Protein AF-A0ABD2M4V1-F1 (afdb_monomer_lite)

InterPro domains:
  IPR018159 Spectrin/alpha-actinin [SM00150] (156-253)
  IPR043197 Plakin [PTHR23169] (153-320)

Organism: NCBI:txid157864

Sequence (329 aa):
MPTNFAVRQHVQMPGLSDAHSDDSQSAGEAGPIVQKYAAKRYQLSRHFRNVQLMASMPRFLISYWMSFSSSHGFRVISDSLQFACGFLLQIQLEQSNDGLIRRVRTAWKILHTSAELDKAQIHLYGDQRPPGVEEDLMNSSTSTDSANSSFFDSLIAFIRAAQLELLWIHQREKLEVTRNWSDLERLDIPMLQNYFKRIELHEKQFNDVHNQGAALINQRHPAGEVIEVYLRTMQNQWDWMLNLSKCMEGHLRDAYNAKAFVEESEQVEQQMQQQLDHLDHEYSRTDFSLDDGEQMLRQLDSVREYIQQLHARLLSLTDRGRVHSVEQP

pLDDT: mean 76.08, std 21.22, range [24.28, 97.5]

Secondary structure (DSSP, 8-state):
-----------PPPP----------------------------GGGT-SEEEEEEEESSEEEEEESSTT-S-EEEEEESEEEEEEEEEEEEE----TT---PPPEEEEEEEEEEEEEES-EEEEESSSPPPPTTTTSS---SSHHHHHHHHHHHHHHHHHHHHHHHHHHHHHHHHHHT--SS-GGG--HHHHHHHHHHHHHHHHHHHHHHHHHHHHHHTT-TTHHHHHHHHHHHHHHHHHHHHHHHHHHHHHHHHHHHHHHHHHHHHHHHHHHHHHHHHHHHH------HHHHHHHHHHHHHHHHHHHHHHHHHHHHHHHHHHHHHS--

Radius of gyration: 41.95 Å; chains: 1; bounding box: 74×61×151 Å

Structure (mmCIF, N/CA/C/O backbone):
data_AF-A0ABD2M4V1-F1
#
_entry.id   AF-A0ABD2M4V1-F1
#
loop_
_atom_site.group_PDB
_atom_site.id
_atom_site.type_symbol
_atom_site.label_atom_id
_atom_site.label_alt_id
_atom_site.label_comp_id
_atom_site.label_asym_id
_atom_site.label_entity_id
_atom_site.label_seq_id
_atom_site.pdbx_PDB_ins_code
_atom_site.Cartn_x
_atom_site.Cartn_y
_atom_site.Cartn_z
_atom_site.occupancy
_atom_site.B_iso_or_equiv
_atom_site.auth_seq_id
_atom_site.auth_comp_id
_atom_site.auth_asym_id
_atom_site.auth_atom_id
_atom_site.pdbx_PDB_model_num
ATOM 1 N N . MET A 1 1 ? 20.993 -7.980 -59.676 1.00 25.22 1 MET A N 1
ATOM 2 C CA . MET A 1 1 ? 20.333 -9.131 -60.339 1.00 25.22 1 MET A CA 1
ATOM 3 C C . MET A 1 1 ? 19.444 -9.815 -59.308 1.00 25.22 1 MET A C 1
ATOM 5 O O . MET A 1 1 ? 19.985 -10.167 -58.269 1.00 25.22 1 MET A O 1
ATOM 9 N N . PRO A 1 2 ? 18.120 -9.958 -59.503 1.00 31.02 2 PRO A N 1
ATOM 10 C CA . PRO A 1 2 ? 17.277 -10.637 -58.527 1.00 31.02 2 PRO A CA 1
ATOM 11 C C . PRO A 1 2 ? 17.387 -12.152 -58.737 1.00 31.02 2 PRO A C 1
ATOM 13 O O . PRO A 1 2 ? 17.037 -12.672 -59.796 1.00 31.02 2 PRO A O 1
ATOM 16 N N . THR A 1 3 ? 17.899 -12.872 -57.745 1.00 27.75 3 THR A N 1
ATOM 17 C CA . THR A 1 3 ? 17.878 -14.336 -57.726 1.00 27.75 3 THR A CA 1
ATOM 18 C C . THR A 1 3 ? 16.484 -14.814 -57.331 1.00 27.75 3 THR A C 1
ATOM 20 O O . THR A 1 3 ? 16.053 -14.707 -56.185 1.00 27.75 3 THR A O 1
ATOM 23 N N . ASN A 1 4 ? 15.769 -15.335 -58.327 1.00 27.14 4 ASN A N 1
ATOM 24 C CA . ASN A 1 4 ? 14.548 -16.114 -58.170 1.00 27.14 4 ASN A CA 1
ATOM 25 C C . ASN A 1 4 ? 14.797 -17.318 -57.248 1.00 27.14 4 ASN A C 1
ATOM 27 O O . ASN A 1 4 ? 15.624 -18.174 -57.558 1.00 27.14 4 ASN A O 1
ATOM 31 N N . PHE A 1 5 ? 14.026 -17.441 -56.168 1.00 25.52 5 PHE A N 1
ATOM 32 C CA . PHE A 1 5 ? 13.903 -18.704 -55.442 1.00 25.52 5 PHE A CA 1
ATOM 33 C C . PHE A 1 5 ? 12.921 -19.617 -56.186 1.00 25.52 5 PHE A C 1
ATOM 35 O O . PHE A 1 5 ? 11.708 -19.542 -56.005 1.00 25.52 5 PHE A O 1
ATOM 42 N N . ALA A 1 6 ? 13.457 -20.490 -57.039 1.00 24.28 6 ALA A N 1
ATOM 43 C CA . ALA A 1 6 ? 12.750 -21.669 -57.520 1.00 24.28 6 ALA A CA 1
ATOM 44 C C . ALA A 1 6 ? 12.951 -22.805 -56.506 1.00 24.28 6 ALA A C 1
ATOM 46 O O . ALA A 1 6 ? 14.028 -23.393 -56.420 1.00 24.28 6 ALA A O 1
ATOM 47 N N . VAL A 1 7 ? 11.914 -23.131 -55.735 1.00 25.84 7 VAL A N 1
ATOM 48 C CA . VAL A 1 7 ? 11.891 -24.360 -54.931 1.00 25.84 7 VAL A CA 1
ATOM 49 C C . VAL A 1 7 ? 11.562 -25.515 -55.874 1.00 25.84 7 VAL A C 1
ATOM 51 O O . VAL A 1 7 ? 10.409 -25.733 -56.241 1.00 25.84 7 VAL A O 1
ATOM 54 N N . ARG A 1 8 ? 12.592 -26.242 -56.314 1.00 24.59 8 ARG A N 1
ATOM 55 C CA . ARG A 1 8 ? 12.443 -27.470 -57.100 1.00 24.59 8 ARG A CA 1
ATOM 56 C C . ARG A 1 8 ? 12.104 -28.612 -56.138 1.00 24.59 8 ARG A C 1
ATOM 58 O O . ARG A 1 8 ? 12.978 -29.117 -55.442 1.00 24.59 8 ARG A O 1
ATOM 65 N N . GLN A 1 9 ? 10.830 -28.997 -56.069 1.00 30.11 9 GLN A N 1
ATOM 66 C CA . GLN A 1 9 ? 10.412 -30.210 -55.364 1.00 30.11 9 GLN A CA 1
ATOM 67 C C . GLN A 1 9 ? 10.841 -31.439 -56.173 1.00 30.11 9 GLN A C 1
ATOM 69 O O . GLN A 1 9 ? 10.361 -31.657 -57.284 1.00 30.11 9 GLN A O 1
ATOM 74 N N . HIS A 1 10 ? 11.741 -32.245 -55.612 1.00 24.80 10 HIS A N 1
ATOM 75 C CA . HIS A 1 10 ? 11.951 -33.623 -56.044 1.00 24.80 10 HIS A CA 1
ATOM 76 C C . HIS A 1 10 ? 10.943 -34.488 -55.279 1.00 24.80 10 HIS A C 1
ATOM 78 O O . HIS A 1 10 ? 11.102 -34.715 -54.083 1.00 24.80 10 HIS A O 1
ATOM 84 N N . VAL A 1 11 ? 9.885 -34.937 -55.953 1.00 31.00 11 VAL A N 1
ATOM 85 C CA . VAL A 1 11 ? 9.006 -35.994 -55.443 1.00 31.00 11 VAL A CA 1
ATOM 86 C C . VAL A 1 11 ? 8.995 -37.101 -56.482 1.00 31.00 11 VAL A C 1
ATOM 88 O O . VAL A 1 11 ? 8.525 -36.925 -57.603 1.00 31.00 11 VAL A O 1
ATOM 91 N N . GLN A 1 12 ? 9.586 -38.228 -56.105 1.00 25.45 12 GLN A N 1
ATOM 92 C CA . GLN A 1 12 ? 9.580 -39.461 -56.871 1.00 25.45 12 GLN A CA 1
ATOM 93 C C . GLN A 1 12 ? 8.211 -40.126 -56.699 1.00 25.45 12 GLN A C 1
ATOM 95 O O . GLN A 1 12 ? 7.815 -40.439 -55.579 1.00 25.45 12 GLN A O 1
ATOM 100 N N . MET A 1 13 ? 7.478 -40.302 -57.799 1.00 28.28 13 MET A N 1
ATOM 101 C CA . MET A 1 13 ? 6.211 -41.039 -57.819 1.00 28.28 13 MET A CA 1
ATOM 102 C C . MET A 1 13 ? 6.465 -42.503 -58.218 1.00 28.28 13 MET A C 1
ATOM 104 O O . MET A 1 13 ? 7.261 -42.735 -59.133 1.00 28.28 13 MET A O 1
ATOM 108 N N . PRO A 1 14 ? 5.801 -43.492 -57.589 1.00 27.42 14 PRO A N 1
ATOM 109 C CA . PRO A 1 14 ? 5.768 -44.861 -58.086 1.00 27.42 14 PRO A CA 1
ATOM 110 C C . PRO A 1 14 ? 4.786 -44.971 -59.261 1.00 27.42 14 PRO A C 1
ATOM 112 O O . PRO A 1 14 ? 3.759 -44.293 -59.297 1.00 27.42 14 PRO A O 1
ATOM 115 N N . GLY A 1 15 ? 5.153 -45.793 -60.244 1.00 30.52 15 GLY A N 1
ATOM 116 C CA . GLY A 1 15 ? 4.485 -45.886 -61.539 1.00 30.52 15 GLY A CA 1
ATOM 117 C C . GLY A 1 15 ? 3.160 -46.645 -61.552 1.00 30.52 15 GLY A C 1
ATOM 118 O O . GLY A 1 15 ? 2.843 -47.388 -60.629 1.00 30.52 15 GLY A O 1
ATOM 119 N N . LEU A 1 16 ? 2.439 -46.483 -62.664 1.00 28.67 16 LEU A N 1
ATOM 120 C CA . LEU A 1 16 ? 1.535 -47.477 -63.246 1.00 28.67 16 LEU A CA 1
ATOM 121 C C . LEU A 1 16 ? 1.231 -47.109 -64.714 1.00 28.67 16 LEU A C 1
ATOM 123 O O . LEU A 1 16 ? 0.601 -46.094 -64.994 1.00 28.67 16 LEU A O 1
ATOM 127 N N . SER A 1 17 ? 1.803 -47.934 -65.597 1.00 28.84 17 SER A N 1
ATOM 128 C CA . SER A 1 17 ? 1.327 -48.474 -66.886 1.00 28.84 17 SER A CA 1
ATOM 129 C C . SER A 1 17 ? 0.311 -47.717 -67.762 1.00 28.84 17 SER A C 1
ATOM 131 O O . SER A 1 17 ? -0.847 -47.547 -67.389 1.00 28.84 17 SER A O 1
ATOM 133 N N . ASP A 1 18 ? 0.774 -47.437 -68.985 1.00 27.48 18 ASP A N 1
ATOM 134 C CA . ASP A 1 18 ? 0.216 -47.777 -70.309 1.00 27.48 18 ASP A CA 1
ATOM 135 C C . ASP A 1 18 ? -1.287 -47.651 -70.608 1.00 27.48 18 ASP A C 1
ATOM 137 O O . ASP A 1 18 ? -2.106 -48.426 -70.122 1.00 27.48 18 ASP A O 1
ATOM 141 N N . ALA A 1 19 ? -1.588 -46.819 -71.616 1.00 28.75 19 ALA A N 1
ATOM 142 C CA . ALA A 1 19 ? -2.309 -47.258 -72.817 1.00 28.75 19 ALA A CA 1
ATOM 143 C C . ALA A 1 19 ? -2.032 -46.324 -74.022 1.00 28.75 19 ALA A C 1
ATOM 145 O O . ALA A 1 19 ? -2.277 -45.120 -73.968 1.00 28.75 19 ALA A O 1
ATOM 146 N N . HIS A 1 20 ? -1.507 -46.931 -75.093 1.00 27.30 20 HIS A N 1
ATOM 147 C CA . HIS A 1 20 ? -1.540 -46.538 -76.518 1.00 27.30 20 HIS A CA 1
ATOM 148 C C . HIS A 1 20 ? -2.979 -46.203 -76.994 1.00 27.30 20 HIS A C 1
ATOM 150 O O . HIS A 1 20 ? -3.929 -46.619 -76.337 1.00 27.30 20 HIS A O 1
ATOM 156 N N . SER A 1 21 ? -3.275 -45.514 -78.104 1.00 29.09 21 SER A N 1
ATOM 157 C CA . SER A 1 21 ? -2.577 -45.255 -79.384 1.00 29.09 21 SER A CA 1
ATOM 158 C C . SER A 1 21 ? -3.391 -44.246 -80.217 1.00 29.09 21 SER A C 1
ATOM 160 O O . SER A 1 21 ? -4.609 -44.233 -80.055 1.00 29.09 21 SER A O 1
ATOM 162 N N . ASP A 1 22 ? -2.695 -43.521 -81.112 1.00 26.78 22 ASP A N 1
ATOM 163 C CA . ASP A 1 22 ? -3.071 -43.003 -82.454 1.00 26.78 22 ASP A CA 1
ATOM 164 C C . ASP A 1 22 ? -4.423 -42.252 -82.613 1.00 26.78 22 ASP A C 1
ATOM 166 O O . ASP A 1 22 ? -5.457 -42.640 -82.093 1.00 26.78 22 ASP A O 1
ATOM 170 N N . ASP A 1 23 ? -4.556 -41.143 -83.343 1.00 28.31 23 ASP A N 1
ATOM 171 C CA . ASP A 1 23 ? -4.128 -40.961 -84.725 1.00 28.31 23 ASP A CA 1
ATOM 172 C C . ASP A 1 23 ? -4.342 -39.494 -85.187 1.00 28.31 23 ASP A C 1
ATOM 174 O O . ASP A 1 23 ? -4.711 -38.596 -84.429 1.00 28.31 23 ASP A O 1
ATOM 178 N N . SER A 1 24 ? -4.092 -39.273 -86.467 1.00 28.73 24 SER A N 1
ATOM 179 C CA . SER A 1 24 ? -3.565 -38.069 -87.100 1.00 28.73 24 SER A CA 1
ATOM 180 C C . SER A 1 24 ? -4.592 -37.029 -87.622 1.00 28.73 24 SER A C 1
ATOM 182 O O . SER A 1 24 ? -5.746 -37.337 -87.885 1.00 28.73 24 SER A O 1
ATOM 184 N N . GLN A 1 25 ? -4.064 -35.826 -87.923 1.00 27.08 25 GLN A N 1
ATOM 185 C CA . GLN A 1 25 ? -4.461 -34.853 -88.976 1.00 27.08 25 GLN A CA 1
ATOM 186 C C . GLN A 1 25 ? -5.539 -33.753 -88.758 1.00 27.08 25 GLN A C 1
ATOM 188 O O . GLN A 1 25 ? -6.740 -33.969 -88.782 1.00 27.08 25 GLN A O 1
ATOM 193 N N . SER A 1 26 ? -5.009 -32.517 -88.745 1.00 28.27 26 SER A N 1
ATOM 194 C CA . SER A 1 26 ? -5.319 -31.331 -89.580 1.00 28.27 26 SER A CA 1
ATOM 195 C C . SER A 1 26 ? -6.678 -30.602 -89.566 1.00 28.27 26 SER A C 1
ATOM 197 O O . SER A 1 26 ? -7.713 -31.155 -89.912 1.00 28.27 26 SER A O 1
ATOM 199 N N . ALA A 1 27 ? -6.523 -29.272 -89.455 1.00 28.50 27 ALA A N 1
ATOM 200 C CA . ALA A 1 27 ? -7.293 -28.173 -90.057 1.00 28.50 27 ALA A CA 1
ATOM 201 C C . ALA A 1 27 ? -8.571 -27.681 -89.350 1.00 28.50 27 ALA A C 1
ATOM 203 O O . ALA A 1 27 ? -9.519 -28.422 -89.127 1.00 28.50 27 ALA A O 1
ATOM 204 N N . GLY A 1 28 ? -8.611 -26.366 -89.099 1.00 27.94 28 GLY A N 1
ATOM 205 C CA . GLY A 1 28 ? -9.835 -25.631 -88.775 1.00 27.94 28 GLY A CA 1
ATOM 206 C C . GLY A 1 28 ? -9.614 -24.502 -87.775 1.00 27.94 28 GLY A C 1
ATOM 207 O O . GLY A 1 28 ? -9.556 -24.735 -86.574 1.00 27.94 28 GLY A O 1
ATOM 208 N N . GLU A 1 29 ? -9.484 -23.279 -88.281 1.00 39.72 29 GLU A N 1
ATOM 209 C CA . GLU A 1 29 ? -9.366 -22.034 -87.522 1.00 39.72 29 GLU A CA 1
ATOM 210 C C . GLU A 1 29 ? -10.499 -21.838 -86.498 1.00 39.72 29 GLU A C 1
ATOM 212 O O . GLU A 1 29 ? -11.675 -21.783 -86.847 1.00 39.72 29 GLU A O 1
ATOM 217 N N . ALA A 1 30 ? -10.124 -21.616 -85.238 1.00 33.25 30 ALA A N 1
ATOM 218 C CA . ALA A 1 30 ? -10.878 -20.811 -84.282 1.00 33.25 30 ALA A CA 1
ATOM 219 C C . ALA A 1 30 ? -9.877 -20.263 -83.254 1.00 33.25 30 ALA A C 1
ATOM 221 O O . ALA A 1 30 ? -9.176 -21.026 -82.590 1.00 33.25 30 ALA A O 1
ATOM 222 N N . GLY A 1 31 ? -9.739 -18.935 -83.182 1.00 37.72 31 GLY A N 1
ATOM 223 C CA . GLY A 1 31 ? -8.713 -18.267 -82.374 1.00 37.72 31 GLY A CA 1
ATOM 224 C C . GLY A 1 31 ? -8.754 -18.672 -80.892 1.00 37.72 31 GLY A C 1
ATOM 225 O O . GLY A 1 31 ? -9.841 -18.872 -80.342 1.00 37.72 31 GLY A O 1
ATOM 226 N N . PRO A 1 32 ? -7.604 -18.782 -80.201 1.00 44.81 32 PRO A N 1
ATOM 227 C CA . PRO A 1 32 ? -7.614 -19.184 -78.8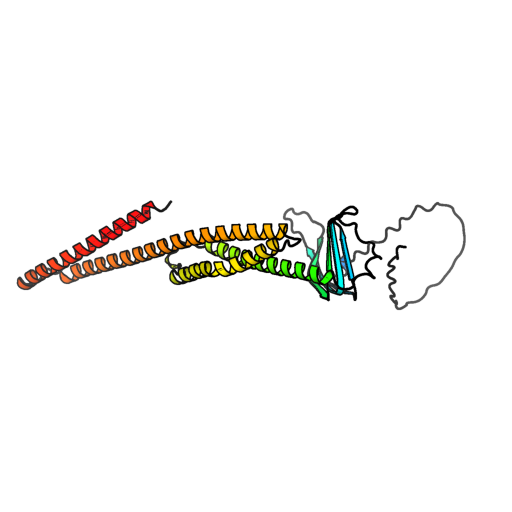10 1.00 44.81 32 PRO A CA 1
ATOM 228 C C . PRO A 1 32 ? -8.066 -18.003 -77.950 1.00 44.81 32 PRO A C 1
ATOM 230 O O . PRO A 1 32 ? -7.336 -17.040 -77.709 1.00 44.81 32 PRO A O 1
ATOM 233 N N . ILE A 1 33 ? -9.299 -18.113 -77.458 1.00 43.91 33 ILE A N 1
ATOM 234 C CA . ILE A 1 33 ? -9.755 -17.484 -76.221 1.00 43.91 33 ILE A CA 1
ATOM 235 C C . ILE A 1 33 ? -8.640 -17.699 -75.200 1.00 43.91 33 ILE A C 1
ATOM 237 O O . ILE A 1 33 ? -8.276 -18.841 -74.924 1.00 43.91 33 ILE A O 1
ATOM 241 N N . VAL A 1 34 ? -8.074 -16.608 -74.677 1.00 43.47 34 VAL A N 1
ATOM 242 C CA . VAL A 1 34 ? -7.052 -16.636 -73.626 1.00 43.47 34 VAL A CA 1
ATOM 243 C C . VAL A 1 34 ? -7.623 -17.416 -72.447 1.00 43.47 34 VAL A C 1
ATOM 245 O O . VAL A 1 34 ? -8.347 -16.880 -71.604 1.00 43.47 34 VAL A O 1
ATOM 248 N N . GLN A 1 35 ? -7.325 -18.711 -72.410 1.00 41.88 35 GLN A N 1
ATOM 249 C CA . GLN A 1 35 ? -7.655 -19.591 -71.315 1.00 41.88 35 GLN A CA 1
ATOM 250 C C . GLN A 1 35 ? -6.764 -19.138 -70.170 1.00 41.88 35 GLN A C 1
ATOM 252 O O . GLN A 1 35 ? -5.595 -19.504 -70.069 1.00 41.88 35 GLN A O 1
ATOM 257 N N . LYS A 1 36 ? -7.303 -18.238 -69.341 1.00 37.28 36 LYS A N 1
ATOM 258 C CA . LYS A 1 36 ? -6.697 -17.889 -68.065 1.00 37.28 36 LYS A CA 1
ATOM 259 C C . LYS A 1 36 ? -6.524 -19.210 -67.331 1.00 37.28 36 LYS A C 1
ATOM 261 O O . LYS A 1 36 ? -7.502 -19.769 -66.838 1.00 37.28 36 LYS A O 1
ATOM 266 N N . TYR A 1 37 ? -5.293 -19.710 -67.269 1.00 41.06 37 TYR A N 1
ATOM 267 C CA . TYR A 1 37 ? -4.898 -20.702 -66.286 1.00 41.06 37 TYR A CA 1
ATOM 268 C C . TYR A 1 37 ? -5.077 -20.025 -64.929 1.00 41.06 37 TYR A C 1
ATOM 270 O O . TYR A 1 37 ? -4.157 -19.436 -64.368 1.00 41.06 37 TYR A O 1
ATOM 278 N N . ALA A 1 38 ? -6.311 -20.020 -64.427 1.00 45.03 38 ALA A N 1
ATOM 279 C CA . ALA A 1 38 ? -6.573 -19.740 -63.039 1.00 45.03 38 ALA A CA 1
ATOM 280 C C . ALA A 1 38 ? -5.853 -20.860 -62.301 1.00 45.03 38 ALA A C 1
ATOM 282 O O . ALA A 1 38 ? -6.338 -21.992 -62.262 1.00 45.03 38 ALA A O 1
ATOM 283 N N . ALA A 1 39 ? -4.647 -20.564 -61.810 1.00 48.50 39 ALA A N 1
ATOM 284 C CA . ALA A 1 39 ? -3.905 -21.468 -60.958 1.00 48.50 39 ALA A CA 1
ATOM 285 C C . ALA A 1 39 ? -4.891 -21.961 -59.899 1.00 48.50 39 ALA A C 1
ATOM 287 O O . ALA A 1 39 ? -5.428 -21.156 -59.129 1.00 48.50 39 ALA A O 1
ATOM 288 N N . LYS A 1 40 ? -5.210 -23.262 -59.933 1.00 47.94 40 LYS A N 1
ATOM 289 C CA . LYS A 1 40 ? -6.064 -23.892 -58.928 1.00 47.94 40 LYS A CA 1
ATOM 290 C C . LYS A 1 40 ? -5.425 -23.540 -57.594 1.00 47.94 40 LYS A C 1
ATOM 292 O O . LYS A 1 40 ? -4.334 -24.013 -57.286 1.00 47.94 40 LYS A O 1
ATOM 297 N N . ARG A 1 41 ? -6.061 -22.646 -56.833 1.00 45.91 41 ARG A N 1
ATOM 298 C CA . ARG A 1 41 ? -5.604 -22.314 -55.488 1.00 45.91 41 ARG A CA 1
ATOM 299 C C . ARG A 1 41 ? -5.784 -23.582 -54.672 1.00 45.91 41 ARG A C 1
ATOM 301 O O . ARG A 1 41 ? -6.903 -23.902 -54.278 1.00 45.91 41 ARG A O 1
ATOM 308 N N . TYR A 1 42 ? -4.701 -24.328 -54.482 1.00 48.56 42 TYR A N 1
ATOM 309 C CA . TYR A 1 42 ? -4.681 -25.458 -53.571 1.00 48.56 42 TYR A CA 1
ATOM 310 C C . TYR A 1 42 ? -5.032 -24.920 -52.184 1.00 48.56 42 TYR A C 1
ATOM 312 O O . TYR A 1 42 ? -4.256 -24.197 -51.561 1.00 48.56 42 TYR A O 1
ATOM 320 N N . GLN A 1 43 ? -6.252 -25.202 -51.727 1.00 51.12 43 GLN A N 1
ATOM 321 C CA . GLN A 1 43 ? -6.676 -24.872 -50.374 1.00 51.12 43 GLN A CA 1
ATOM 322 C C . GLN A 1 43 ? -5.970 -25.840 -49.422 1.00 51.12 43 GLN A C 1
ATOM 324 O O . GLN A 1 43 ? -6.501 -26.896 -49.088 1.00 51.12 43 GLN A O 1
ATOM 329 N N . LEU A 1 44 ? -4.765 -25.464 -48.978 1.00 54.56 44 LEU A N 1
ATOM 330 C CA . LEU A 1 44 ? -4.003 -26.169 -47.937 1.00 54.56 44 LEU A CA 1
ATOM 331 C C . LEU A 1 44 ? -4.835 -26.390 -46.654 1.00 54.56 44 LEU A C 1
ATOM 333 O O . LEU A 1 44 ? -4.545 -27.286 -45.869 1.00 54.56 44 LEU A O 1
ATOM 337 N N . SER A 1 45 ? -5.912 -25.623 -46.460 1.00 56.72 45 SER A N 1
ATOM 338 C CA . SER A 1 45 ? -6.795 -25.681 -45.294 1.00 56.72 45 SER A CA 1
ATOM 339 C C . SER A 1 45 ? -7.602 -26.975 -45.135 1.00 56.72 45 SER A C 1
ATOM 341 O O . SER A 1 45 ? -8.170 -27.177 -44.070 1.00 56.72 45 SER A O 1
ATOM 343 N N . ARG A 1 46 ? -7.694 -27.857 -46.142 1.00 55.69 46 ARG A N 1
ATOM 344 C CA . ARG A 1 46 ? -8.514 -29.086 -46.027 1.00 55.69 46 ARG A CA 1
ATOM 345 C C . ARG A 1 46 ? -7.753 -30.328 -45.566 1.00 55.69 46 ARG A C 1
ATOM 347 O O . ARG A 1 46 ? -8.393 -31.302 -45.189 1.00 55.69 46 ARG A O 1
ATOM 354 N N . HIS A 1 47 ? -6.421 -30.301 -45.581 1.00 58.09 47 HIS A N 1
ATOM 355 C CA . HIS A 1 47 ? -5.603 -31.502 -45.361 1.00 58.09 47 HIS A CA 1
ATOM 356 C C . HIS A 1 47 ? -4.707 -31.441 -44.123 1.00 58.09 47 HIS A C 1
ATOM 358 O O . HIS A 1 47 ? -4.203 -32.474 -43.693 1.00 58.09 47 HIS A O 1
ATOM 364 N N . PHE A 1 48 ? -4.540 -30.268 -43.511 1.00 64.88 48 PHE A N 1
ATOM 365 C CA . PHE A 1 48 ? -3.638 -30.097 -42.377 1.00 64.88 48 PHE A CA 1
ATOM 366 C C . PHE A 1 48 ? -4.402 -29.557 -41.170 1.00 64.88 48 PHE A C 1
ATOM 368 O O . PHE A 1 48 ? -4.847 -28.414 -41.157 1.00 64.88 48 PHE A O 1
ATOM 375 N N . ARG A 1 49 ? -4.571 -30.408 -40.151 1.00 71.62 49 ARG A N 1
ATOM 376 C CA . ARG A 1 49 ? -5.132 -30.020 -38.846 1.00 71.62 49 ARG A CA 1
ATOM 377 C C . ARG A 1 49 ? -4.061 -29.435 -37.930 1.00 71.62 49 ARG A C 1
ATOM 379 O O . ARG A 1 49 ? -4.340 -28.489 -37.207 1.00 71.62 49 ARG A O 1
ATOM 386 N N . ASN A 1 50 ? -2.850 -29.980 -38.003 1.00 76.62 50 ASN A N 1
ATOM 387 C CA . ASN A 1 50 ? -1.686 -29.553 -37.237 1.00 76.62 50 ASN A CA 1
ATOM 388 C C . ASN A 1 50 ? -0.545 -29.275 -38.218 1.00 76.62 50 ASN A C 1
ATOM 390 O O . ASN A 1 50 ? -0.269 -30.108 -39.080 1.00 76.62 50 ASN A O 1
ATOM 394 N N . VAL A 1 51 ? 0.108 -28.125 -38.086 1.00 79.38 51 VAL A N 1
ATOM 395 C CA . VAL A 1 51 ? 1.276 -27.744 -38.888 1.00 79.38 51 VAL A CA 1
ATOM 396 C C . VAL A 1 51 ? 2.402 -27.390 -37.932 1.00 79.38 51 VAL A C 1
ATOM 398 O O . VAL A 1 51 ? 2.223 -26.540 -37.066 1.00 79.38 51 VAL A O 1
ATOM 401 N N . GLN A 1 52 ? 3.555 -28.033 -38.087 1.00 80.31 52 GLN A N 1
ATOM 402 C CA . GLN A 1 52 ? 4.780 -27.668 -37.380 1.00 80.31 52 GLN A CA 1
ATOM 403 C C . GLN A 1 52 ? 5.771 -27.102 -38.394 1.00 80.31 52 GLN A C 1
ATOM 405 O O . GLN A 1 52 ? 6.082 -27.750 -39.391 1.00 80.31 52 GLN A O 1
ATOM 410 N N . LEU A 1 53 ? 6.233 -25.879 -38.152 1.00 78.44 53 LEU A N 1
ATOM 411 C CA . LEU A 1 53 ? 7.289 -25.227 -38.913 1.00 78.44 53 LEU A CA 1
ATOM 412 C C . LEU A 1 53 ? 8.538 -25.182 -38.045 1.00 78.44 53 LEU A C 1
ATOM 414 O O . LEU A 1 53 ? 8.498 -24.643 -36.945 1.00 78.44 53 LEU A O 1
ATOM 418 N N . MET A 1 54 ? 9.636 -25.733 -38.551 1.00 80.50 54 MET A N 1
ATOM 419 C CA . MET A 1 54 ? 10.951 -25.646 -37.929 1.00 80.50 54 MET A CA 1
ATOM 420 C C . MET A 1 54 ? 11.932 -25.092 -38.956 1.00 80.50 54 MET A C 1
ATOM 422 O O . MET A 1 54 ? 12.008 -25.595 -40.076 1.00 80.50 54 MET A O 1
ATOM 426 N N . ALA A 1 55 ? 12.659 -24.044 -38.587 1.00 79.81 55 ALA A N 1
ATOM 427 C CA . ALA A 1 55 ? 13.696 -23.439 -39.403 1.00 79.81 55 ALA A CA 1
ATOM 428 C C . ALA A 1 55 ? 14.950 -23.249 -38.553 1.00 79.81 55 ALA A C 1
ATOM 430 O O . ALA A 1 55 ? 14.889 -22.701 -37.456 1.00 79.81 55 ALA A O 1
ATOM 431 N N . SER A 1 56 ? 16.086 -23.695 -39.080 1.00 81.44 56 SER A N 1
ATOM 432 C CA . SER A 1 56 ? 17.400 -23.407 -38.520 1.00 81.44 56 SER A CA 1
ATOM 433 C C . SER A 1 56 ? 18.214 -22.681 -39.582 1.00 81.44 56 SER A C 1
ATOM 435 O O . SER A 1 56 ? 18.397 -23.209 -40.680 1.00 81.44 56 SER A O 1
ATOM 437 N N . MET A 1 57 ? 18.633 -21.448 -39.296 1.00 80.94 57 MET A N 1
ATOM 438 C CA . MET A 1 57 ? 19.439 -20.643 -40.214 1.00 80.94 57 MET A CA 1
ATOM 439 C C . MET A 1 57 ? 20.791 -20.324 -39.567 1.00 80.94 57 MET A C 1
ATOM 441 O O . MET A 1 57 ? 20.795 -19.750 -38.481 1.00 80.94 57 MET A O 1
ATOM 445 N N . PRO A 1 58 ? 21.925 -20.645 -40.224 1.00 73.00 58 PRO A N 1
ATOM 446 C CA . PRO A 1 58 ? 23.274 -20.431 -39.683 1.00 73.00 58 PRO A CA 1
ATOM 447 C C . PRO A 1 58 ? 23.754 -18.978 -39.783 1.00 73.00 58 PRO A C 1
ATOM 449 O O . PRO A 1 58 ? 24.842 -18.650 -39.337 1.00 73.00 58 PRO A O 1
ATOM 452 N N . ARG A 1 59 ? 22.996 -18.113 -40.457 1.00 77.81 59 ARG A N 1
ATOM 453 C CA . ARG A 1 59 ? 23.116 -16.662 -40.356 1.00 77.81 59 ARG A CA 1
ATOM 454 C C . ARG A 1 59 ? 21.839 -16.062 -40.899 1.00 77.81 59 ARG A C 1
ATOM 456 O O . ARG A 1 59 ? 21.407 -16.445 -41.989 1.00 77.81 59 ARG A O 1
ATOM 463 N N . PHE A 1 60 ? 21.230 -15.139 -40.173 1.00 80.12 60 PHE A N 1
ATOM 464 C CA . PHE A 1 60 ? 20.050 -14.447 -40.673 1.00 80.12 60 PHE A CA 1
ATOM 465 C C . PHE A 1 60 ? 20.143 -12.950 -40.417 1.00 80.12 60 PHE A C 1
ATOM 467 O O . PHE A 1 60 ? 20.782 -12.492 -39.470 1.00 80.12 60 PHE A O 1
ATOM 474 N N . LEU A 1 61 ? 19.519 -12.196 -41.318 1.00 80.69 61 LEU A N 1
ATOM 475 C CA . LEU A 1 61 ? 19.493 -10.746 -41.292 1.00 80.69 61 LEU A CA 1
ATOM 476 C C . LEU A 1 61 ? 18.064 -10.284 -41.550 1.00 80.69 61 LEU A C 1
ATOM 478 O O . LEU A 1 61 ? 17.470 -10.617 -42.576 1.00 80.69 61 LEU A O 1
ATOM 482 N N . ILE A 1 62 ? 17.524 -9.501 -40.624 1.00 83.81 62 ILE A N 1
ATOM 483 C CA . ILE A 1 62 ? 16.239 -8.820 -40.774 1.00 83.81 62 ILE A CA 1
ATOM 484 C C . ILE A 1 62 ? 16.528 -7.330 -40.832 1.00 83.81 62 ILE A C 1
ATOM 486 O O . ILE A 1 62 ? 17.190 -6.803 -39.950 1.00 83.81 62 ILE A O 1
ATOM 490 N N . SER A 1 63 ? 16.040 -6.641 -41.861 1.00 82.81 63 SER A N 1
ATOM 491 C CA . SER A 1 63 ? 16.054 -5.177 -41.925 1.00 82.81 63 SER A CA 1
ATOM 492 C C . SER A 1 63 ? 14.627 -4.675 -42.073 1.00 82.81 63 SER A C 1
ATOM 494 O O . SER A 1 63 ? 13.910 -5.119 -42.970 1.00 82.81 63 SER A O 1
ATOM 496 N N . TYR A 1 64 ? 14.224 -3.754 -41.205 1.00 83.44 64 TYR A N 1
ATOM 497 C CA . TYR A 1 64 ? 12.910 -3.130 -41.230 1.00 83.44 64 TYR A CA 1
ATOM 498 C C . TYR A 1 64 ? 13.041 -1.610 -41.276 1.00 83.44 64 TYR A C 1
ATOM 500 O O . TYR A 1 64 ? 13.768 -1.014 -40.484 1.00 83.44 64 TYR A O 1
ATOM 508 N N . TRP A 1 65 ? 12.281 -0.996 -42.178 1.00 81.25 65 TRP A N 1
ATOM 509 C CA . TRP A 1 65 ? 12.161 0.450 -42.327 1.00 81.25 65 TRP A CA 1
ATOM 510 C C . TRP A 1 65 ? 10.680 0.810 -42.358 1.00 81.25 65 TRP A C 1
ATOM 512 O O . TRP A 1 65 ? 9.900 0.136 -43.030 1.00 81.25 65 TRP A O 1
ATOM 522 N N . MET A 1 66 ? 10.292 1.879 -41.655 1.00 75.38 66 MET A N 1
ATOM 523 C CA . MET A 1 66 ? 8.886 2.314 -41.587 1.00 75.38 66 MET A CA 1
ATOM 524 C C . MET A 1 66 ? 8.314 2.703 -42.963 1.00 75.38 66 MET A C 1
ATOM 526 O O . MET A 1 66 ? 7.108 2.620 -43.183 1.00 75.38 66 MET A O 1
ATOM 530 N N . SER A 1 67 ? 9.169 3.116 -43.902 1.00 75.06 67 SER A N 1
ATOM 531 C CA . SER A 1 67 ? 8.827 3.358 -45.305 1.00 75.06 67 SER A CA 1
ATOM 532 C C . SER A 1 67 ? 10.087 3.337 -46.176 1.00 75.06 67 SER A C 1
ATOM 5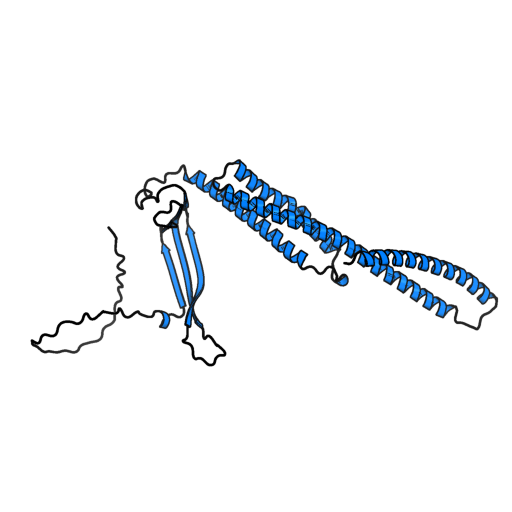34 O O . SER A 1 67 ? 11.203 3.395 -45.660 1.00 75.06 67 SER A O 1
ATOM 536 N N . PHE A 1 68 ? 9.920 3.307 -47.504 1.00 66.44 68 PHE A N 1
ATOM 537 C CA . PHE A 1 68 ? 11.038 3.394 -48.458 1.00 66.44 68 PHE A CA 1
ATOM 538 C C . PHE A 1 68 ? 11.885 4.670 -48.286 1.00 66.44 68 PHE A C 1
ATOM 540 O O . PHE A 1 68 ? 13.069 4.674 -48.604 1.00 66.44 68 PHE A O 1
ATOM 547 N N . SER A 1 69 ? 11.285 5.748 -47.776 1.00 64.12 69 SER A N 1
ATOM 548 C CA . SER A 1 69 ? 11.947 7.035 -47.549 1.00 64.12 69 SER A CA 1
ATOM 549 C C . SER A 1 69 ? 12.258 7.306 -46.077 1.00 64.12 69 SER A C 1
ATOM 551 O O . SER A 1 69 ? 12.705 8.402 -45.747 1.00 64.12 69 SER A O 1
ATOM 553 N N . SER A 1 70 ? 11.981 6.355 -45.182 1.00 72.88 70 SER A N 1
ATOM 554 C CA . SER A 1 70 ? 12.235 6.522 -43.754 1.00 72.88 70 SER A CA 1
ATOM 555 C C . SER A 1 70 ? 13.734 6.447 -43.481 1.00 72.88 70 SER A C 1
ATOM 557 O O . SER A 1 70 ? 14.378 5.461 -43.826 1.00 72.88 70 SER A O 1
ATOM 559 N N . SER A 1 71 ? 14.273 7.458 -42.801 1.00 73.81 71 SER A N 1
ATOM 560 C CA . SER A 1 71 ? 15.606 7.409 -42.177 1.00 73.81 71 SER A CA 1
ATOM 561 C C . SER A 1 71 ? 15.616 6.614 -40.867 1.00 73.81 71 SER A C 1
ATOM 563 O O . SER A 1 71 ? 16.666 6.449 -40.253 1.00 73.81 71 SER A O 1
ATOM 565 N N . HIS A 1 72 ? 14.446 6.128 -40.441 1.00 75.69 72 HIS A N 1
ATOM 566 C CA . HIS A 1 72 ? 14.251 5.375 -39.212 1.00 75.69 72 HIS A CA 1
ATOM 567 C C . HIS A 1 72 ? 13.949 3.913 -39.524 1.00 75.69 72 HIS A C 1
ATOM 569 O O . HIS A 1 72 ? 12.994 3.595 -40.252 1.00 75.69 72 HIS A O 1
ATOM 575 N N . GLY A 1 73 ? 14.750 3.032 -38.942 1.00 83.88 73 GLY A N 1
ATOM 576 C CA . GLY A 1 73 ? 14.636 1.597 -39.118 1.00 83.88 73 GLY A CA 1
ATOM 577 C C . GLY A 1 73 ? 15.529 0.844 -38.151 1.00 83.88 73 GLY A C 1
ATOM 578 O O . GLY A 1 73 ? 16.265 1.427 -37.355 1.00 83.88 73 GLY A O 1
ATOM 579 N N . PHE A 1 74 ? 15.459 -0.476 -38.219 1.00 81.56 74 PHE A N 1
ATOM 580 C CA . PHE A 1 74 ? 16.327 -1.338 -37.437 1.00 81.56 74 PHE A CA 1
ATOM 581 C C . PHE A 1 74 ? 16.783 -2.532 -38.261 1.00 81.56 74 PHE A C 1
ATOM 583 O O . PHE A 1 74 ? 16.097 -2.986 -39.183 1.00 81.56 74 PHE A O 1
ATOM 590 N N . ARG A 1 75 ? 17.951 -3.057 -37.910 1.00 83.19 75 ARG A N 1
ATOM 591 C CA . ARG A 1 75 ? 18.497 -4.286 -38.470 1.00 83.19 75 ARG A CA 1
ATOM 592 C C . ARG A 1 75 ? 18.849 -5.243 -37.344 1.00 83.19 75 ARG A C 1
ATOM 594 O O . ARG A 1 75 ? 19.436 -4.830 -36.355 1.00 83.19 75 ARG A O 1
ATOM 601 N N . VAL A 1 76 ? 18.502 -6.511 -37.511 1.00 82.75 76 VAL A N 1
ATOM 602 C CA . VAL A 1 76 ? 18.901 -7.608 -36.630 1.00 82.75 76 VAL A CA 1
ATOM 603 C C . VAL A 1 76 ? 19.786 -8.545 -37.431 1.00 82.75 76 VAL A C 1
ATOM 605 O O . VAL A 1 76 ? 19.389 -8.977 -38.514 1.00 82.75 76 VAL A O 1
ATOM 608 N N . ILE A 1 77 ? 20.966 -8.848 -36.910 1.00 85.12 77 ILE A N 1
ATOM 609 C CA . ILE A 1 77 ? 21.919 -9.808 -37.467 1.00 85.12 77 ILE A CA 1
ATOM 610 C C . ILE A 1 77 ? 22.172 -10.852 -36.390 1.00 85.12 77 ILE A C 1
ATOM 612 O O . ILE A 1 77 ? 22.336 -10.499 -35.228 1.00 85.12 77 ILE A O 1
ATOM 616 N N . SER A 1 78 ? 22.185 -12.131 -36.740 1.00 83.00 78 SER A N 1
ATOM 617 C CA . SER A 1 78 ? 22.537 -13.183 -35.785 1.00 83.00 78 SER A CA 1
ATOM 618 C C . SER A 1 78 ? 23.157 -14.380 -36.494 1.00 83.00 78 SER A C 1
ATOM 620 O O . SER A 1 78 ? 22.833 -14.679 -37.650 1.00 83.00 78 SER A O 1
ATOM 622 N N . ASP A 1 79 ? 24.060 -15.040 -35.771 1.00 79.75 79 ASP A N 1
ATOM 623 C CA . ASP A 1 79 ? 24.851 -16.186 -36.225 1.00 79.75 79 ASP A CA 1
ATOM 624 C C . ASP A 1 79 ? 24.084 -17.513 -36.139 1.00 79.75 79 ASP A C 1
ATOM 626 O O . ASP A 1 79 ? 24.531 -18.531 -36.653 1.00 79.75 79 ASP A O 1
ATOM 630 N N . SER A 1 80 ? 22.922 -17.543 -35.489 1.00 82.75 80 SER A N 1
ATOM 631 C CA . SER A 1 80 ? 22.066 -18.727 -35.485 1.00 82.75 80 SER A CA 1
ATOM 632 C C . SER A 1 80 ? 20.641 -18.341 -35.136 1.00 82.75 80 SER A C 1
ATOM 634 O O . SER A 1 80 ? 20.408 -17.721 -34.103 1.00 82.75 80 SER A O 1
ATOM 636 N N . LEU A 1 81 ? 19.688 -18.740 -35.976 1.00 84.44 81 LEU A N 1
ATOM 637 C CA . LEU A 1 81 ? 18.264 -18.720 -35.652 1.00 84.44 81 LEU A CA 1
ATOM 638 C C . LEU A 1 81 ? 17.759 -20.144 -35.562 1.00 84.44 81 LEU A C 1
ATOM 640 O O . LEU A 1 81 ? 17.775 -20.855 -36.566 1.00 84.44 81 LEU A O 1
ATOM 644 N N . GLN A 1 82 ? 17.231 -20.521 -34.405 1.00 86.88 82 GLN A N 1
ATOM 645 C CA . GLN A 1 82 ? 16.361 -21.679 -34.272 1.00 86.88 82 GLN A CA 1
ATOM 646 C C . GLN A 1 82 ? 14.932 -21.191 -34.082 1.00 86.88 82 GLN A C 1
ATOM 648 O O . GLN A 1 82 ? 14.583 -20.598 -33.066 1.00 86.88 82 GLN A O 1
ATOM 653 N N . PHE A 1 83 ? 14.095 -21.422 -35.083 1.00 85.69 83 PHE A N 1
ATOM 654 C CA . PHE A 1 83 ? 12.690 -21.059 -35.062 1.00 85.69 83 PHE A CA 1
ATOM 655 C C . PHE A 1 83 ? 11.839 -22.321 -35.111 1.00 85.69 83 PHE A C 1
ATOM 657 O O . PHE A 1 83 ? 11.978 -23.132 -36.025 1.00 85.69 83 PHE A O 1
ATOM 664 N N . ALA A 1 84 ? 10.928 -22.470 -34.157 1.00 85.81 84 ALA A N 1
ATOM 665 C CA . ALA A 1 84 ? 9.927 -23.523 -34.161 1.00 85.81 84 ALA A CA 1
ATOM 666 C C . ALA A 1 84 ? 8.550 -22.930 -33.869 1.00 85.81 84 ALA A C 1
ATOM 668 O O . ALA A 1 84 ? 8.374 -22.121 -32.959 1.00 85.81 84 ALA A O 1
ATOM 669 N N . CYS A 1 85 ? 7.554 -23.322 -34.653 1.00 86.62 85 CYS A N 1
ATOM 670 C CA . CYS A 1 85 ? 6.186 -22.877 -34.467 1.00 86.62 85 CYS A CA 1
ATOM 671 C C . CYS A 1 85 ? 5.198 -24.003 -34.763 1.00 86.62 85 CYS A C 1
ATOM 673 O O . CYS A 1 85 ? 5.286 -24.676 -35.791 1.00 86.62 85 CYS A O 1
ATOM 675 N N . GLY A 1 86 ? 4.240 -24.197 -33.861 1.00 85.06 86 GLY A N 1
ATOM 676 C CA . GLY A 1 86 ? 3.131 -25.125 -34.025 1.00 85.06 86 GLY A CA 1
ATOM 677 C C . GLY A 1 86 ? 1.820 -24.378 -34.240 1.00 85.06 86 GLY A C 1
ATOM 678 O O . GLY A 1 86 ? 1.442 -23.541 -33.423 1.00 85.06 86 GLY A O 1
ATOM 679 N N . PHE A 1 87 ? 1.086 -24.733 -35.289 1.00 81.12 87 PHE A N 1
ATOM 680 C CA . PHE A 1 87 ? -0.238 -24.207 -35.603 1.00 81.12 87 PHE A CA 1
ATOM 681 C C . PHE A 1 87 ? -1.278 -25.326 -35.598 1.00 81.12 87 PHE A C 1
ATOM 683 O O . PHE A 1 87 ? -1.014 -26.444 -36.042 1.00 81.12 87 PHE A O 1
ATOM 690 N N . LEU A 1 88 ? -2.487 -24.998 -35.155 1.00 81.38 88 LEU A N 1
ATOM 691 C CA . LEU A 1 88 ? -3.651 -25.871 -35.186 1.00 81.38 88 LEU A CA 1
ATOM 692 C C . LEU A 1 88 ? -4.793 -25.187 -35.933 1.00 81.38 88 LEU A C 1
ATOM 694 O O . LEU A 1 88 ? -5.165 -24.058 -35.622 1.00 81.38 88 LEU A O 1
ATOM 698 N N . LEU A 1 89 ? -5.368 -25.873 -36.913 1.00 76.38 89 LEU A N 1
ATOM 699 C CA . LEU A 1 89 ? -6.539 -25.396 -37.632 1.00 76.38 89 LEU A CA 1
ATOM 700 C C . LEU A 1 89 ? -7.783 -25.610 -36.769 1.00 76.38 89 LEU A C 1
ATOM 702 O O . LEU A 1 89 ? -8.221 -26.742 -36.553 1.00 76.38 89 LEU A O 1
ATOM 706 N N . GLN A 1 90 ? -8.368 -24.519 -36.288 1.00 71.06 90 GLN A N 1
ATOM 707 C CA . GLN A 1 90 ? -9.615 -24.532 -35.545 1.00 71.06 90 GLN A CA 1
ATOM 708 C C . GLN A 1 90 ? -10.784 -24.239 -36.484 1.00 71.06 90 GLN A C 1
ATOM 710 O O . GLN A 1 90 ? -10.801 -23.249 -37.217 1.00 71.06 90 GLN A O 1
ATOM 715 N N . ILE A 1 91 ? -11.784 -25.113 -36.444 1.00 71.62 91 ILE A N 1
ATOM 716 C CA . ILE A 1 91 ? -13.039 -24.947 -37.168 1.00 71.62 91 ILE A CA 1
ATOM 717 C C . ILE A 1 91 ? -14.031 -24.317 -36.192 1.00 71.62 91 ILE A C 1
ATOM 719 O O . ILE A 1 91 ? -14.416 -24.955 -35.214 1.00 71.62 91 ILE A O 1
ATOM 723 N N . GLN A 1 92 ? -14.409 -23.060 -36.417 1.00 63.56 92 GLN A N 1
ATOM 724 C CA . GLN A 1 92 ? -15.403 -22.377 -35.592 1.00 63.56 92 GLN A CA 1
ATOM 725 C C . GLN A 1 92 ? -16.767 -22.446 -36.281 1.00 63.56 92 GLN A C 1
ATOM 727 O O . GLN A 1 92 ? -16.949 -21.936 -37.391 1.00 63.56 92 GLN A O 1
ATOM 732 N N . LEU A 1 93 ? -17.727 -23.087 -35.610 1.00 61.41 93 LEU A N 1
ATOM 733 C CA . LEU A 1 93 ? -19.143 -22.928 -35.916 1.00 61.41 93 LEU A CA 1
ATOM 734 C C . LEU A 1 93 ? -19.643 -21.713 -35.136 1.00 61.41 93 LEU A C 1
ATOM 736 O O . LEU A 1 93 ? -19.734 -21.743 -33.912 1.00 61.41 93 LEU A O 1
ATOM 740 N N . GLU A 1 94 ? -19.933 -20.632 -35.847 1.00 58.41 94 GLU A N 1
ATOM 741 C CA . GLU A 1 94 ? -20.553 -19.447 -35.265 1.00 58.41 94 GLU A CA 1
ATOM 742 C C . GLU A 1 94 ? -22.049 -19.755 -35.082 1.00 58.41 94 GLU A C 1
ATOM 744 O O . GLU A 1 94 ? -22.817 -19.715 -36.044 1.00 58.41 94 GLU A O 1
ATOM 749 N N . GLN A 1 95 ? -22.461 -20.153 -33.872 1.00 57.88 95 GLN A N 1
ATOM 750 C CA . GLN A 1 95 ? -23.880 -20.311 -33.545 1.00 57.88 95 GLN A CA 1
ATOM 751 C C . GLN A 1 95 ? -24.480 -18.925 -33.303 1.00 57.88 95 GLN A C 1
ATOM 753 O O . GLN A 1 95 ? -24.417 -18.374 -32.209 1.00 57.88 95 GLN A O 1
ATOM 758 N N . SER A 1 96 ? -25.004 -18.331 -34.370 1.00 53.81 96 SER A N 1
ATOM 759 C CA . SER A 1 96 ? -25.860 -17.149 -34.301 1.00 53.81 96 SER A CA 1
ATOM 760 C C . SER A 1 96 ? -27.301 -17.607 -34.063 1.00 53.81 96 SER A C 1
ATOM 762 O O . SER A 1 96 ? -27.789 -18.492 -34.765 1.00 53.81 96 SER A O 1
ATOM 764 N N . ASN A 1 97 ? -27.983 -16.991 -33.092 1.00 59.44 97 ASN A N 1
ATOM 765 C CA . ASN A 1 97 ? -29.390 -17.258 -32.760 1.00 59.44 97 ASN A CA 1
ATOM 766 C C . ASN A 1 97 ? -30.388 -16.845 -33.866 1.00 59.44 97 ASN A C 1
ATOM 768 O O . ASN A 1 97 ? -31.585 -17.059 -33.704 1.00 59.44 97 ASN A O 1
ATOM 772 N N . ASP A 1 98 ? -29.926 -16.302 -34.997 1.00 64.69 98 ASP A N 1
ATOM 773 C CA . ASP A 1 98 ? -30.788 -15.746 -36.053 1.00 64.69 98 ASP A CA 1
ATOM 774 C C . ASP A 1 98 ? -31.288 -16.781 -37.081 1.00 64.69 98 ASP A C 1
ATOM 776 O O . ASP A 1 98 ? -31.780 -16.412 -38.144 1.00 64.69 98 ASP A O 1
ATOM 780 N N . GLY A 1 99 ? -31.129 -18.088 -36.838 1.00 65.88 99 GLY A N 1
ATOM 781 C CA . GLY A 1 99 ? -31.608 -19.140 -37.755 1.00 65.88 99 GLY A CA 1
ATOM 782 C C . GLY A 1 99 ? -30.936 -19.155 -39.143 1.00 65.88 99 GLY A C 1
ATOM 783 O O . GLY A 1 99 ? -31.328 -19.925 -40.020 1.00 65.88 99 GLY A O 1
ATOM 784 N N . LEU A 1 100 ? -29.910 -18.327 -39.357 1.00 61.94 100 LEU A N 1
ATOM 785 C CA . LEU A 1 100 ? -29.171 -18.201 -40.612 1.00 61.94 100 LEU A CA 1
ATOM 786 C C . LEU A 1 100 ? -28.001 -19.192 -40.658 1.00 61.94 100 LEU A C 1
ATOM 788 O O . LEU A 1 100 ? -27.071 -19.123 -39.854 1.00 61.94 100 LEU A O 1
ATOM 792 N N . ILE A 1 101 ? -27.995 -20.076 -41.659 1.00 59.84 101 ILE A N 1
ATOM 793 C CA . ILE A 1 101 ? -26.885 -21.007 -41.904 1.00 59.84 101 ILE A CA 1
ATOM 794 C C . ILE A 1 101 ? -25.695 -20.227 -42.482 1.00 59.84 101 ILE A C 1
ATOM 796 O O . ILE A 1 101 ? -25.667 -19.881 -43.665 1.00 59.84 101 ILE A O 1
ATOM 800 N N . ARG A 1 102 ? -24.686 -19.947 -41.651 1.00 64.25 102 ARG A N 1
ATOM 801 C CA . ARG A 1 102 ? -23.435 -19.294 -42.073 1.00 64.25 102 ARG A CA 1
ATOM 802 C C . ARG A 1 102 ? -22.374 -20.315 -42.488 1.00 64.25 102 ARG A C 1
ATOM 804 O O . ARG A 1 102 ? -22.340 -21.447 -42.013 1.00 64.25 102 ARG A O 1
ATOM 811 N N . ARG A 1 103 ? -21.473 -19.903 -43.389 1.00 61.84 103 ARG A N 1
ATOM 812 C CA . ARG A 1 103 ? -20.342 -20.737 -43.829 1.00 61.84 103 ARG A CA 1
ATOM 813 C C . ARG A 1 103 ? -19.365 -20.969 -42.678 1.00 61.84 103 ARG A C 1
ATOM 815 O O . ARG A 1 103 ? -18.939 -20.015 -42.031 1.00 61.84 103 ARG A O 1
ATOM 822 N N . VAL A 1 104 ? -18.957 -22.226 -42.508 1.00 65.44 104 VAL A N 1
ATOM 823 C CA . VAL A 1 104 ? -17.918 -22.647 -41.563 1.00 65.44 104 VAL A CA 1
ATOM 824 C C . VAL A 1 104 ? -16.634 -21.851 -41.811 1.00 65.44 104 VAL A C 1
ATOM 826 O O . VAL A 1 104 ? -16.112 -21.843 -42.930 1.00 65.44 104 VAL A O 1
ATOM 829 N N . ARG A 1 105 ? -16.129 -21.179 -40.771 1.00 68.50 105 ARG A N 1
ATOM 830 C CA . ARG A 1 105 ? -14.868 -20.433 -40.824 1.00 68.50 105 ARG A CA 1
ATOM 831 C C . ARG A 1 105 ? -13.764 -21.247 -40.161 1.00 68.50 105 ARG A C 1
ATOM 833 O O . ARG A 1 105 ? -13.941 -21.809 -39.082 1.00 68.50 105 ARG A O 1
ATOM 840 N N . THR A 1 106 ? -12.618 -21.313 -40.828 1.00 69.50 106 THR A N 1
ATOM 841 C CA . THR A 1 106 ? -11.411 -21.953 -40.306 1.00 69.50 106 THR A CA 1
ATOM 842 C C . THR A 1 106 ? -10.407 -20.882 -39.912 1.00 69.50 106 THR A C 1
ATOM 844 O O . THR A 1 106 ? -10.062 -20.042 -40.745 1.00 69.50 106 THR A O 1
ATOM 847 N N . ALA A 1 107 ? -9.923 -20.928 -38.676 1.00 75.69 107 ALA A N 1
ATOM 848 C CA . ALA A 1 107 ? -8.892 -20.037 -38.162 1.00 75.69 107 ALA A CA 1
ATOM 849 C C . ALA A 1 107 ? -7.690 -20.863 -37.694 1.00 75.69 107 ALA A C 1
ATOM 851 O O . ALA A 1 107 ? -7.855 -21.896 -37.050 1.00 75.69 107 ALA A O 1
ATOM 852 N N . TRP A 1 108 ? -6.476 -20.423 -38.017 1.00 77.19 108 TRP A N 1
ATOM 853 C CA . TRP A 1 108 ? -5.262 -21.039 -37.487 1.00 77.19 108 TRP A CA 1
ATOM 854 C C . TRP A 1 108 ? -4.974 -20.474 -36.098 1.00 77.19 108 TRP A C 1
ATOM 856 O O . TRP A 1 108 ? -4.847 -19.263 -35.932 1.00 77.19 108 TRP A O 1
ATOM 866 N N . LYS A 1 109 ? -4.862 -21.353 -35.105 1.00 78.12 109 LYS A N 1
ATOM 867 C CA . LYS A 1 109 ? -4.439 -21.029 -33.746 1.00 78.12 109 LYS A CA 1
ATOM 868 C C . LYS A 1 109 ? -2.971 -21.394 -33.581 1.00 78.12 109 LYS A C 1
ATOM 870 O O . LYS A 1 109 ? -2.579 -22.527 -33.849 1.00 78.12 109 LYS A O 1
ATOM 875 N N . ILE A 1 110 ? -2.170 -20.446 -33.119 1.00 82.56 110 ILE A N 1
ATOM 876 C CA . ILE A 1 110 ? -0.778 -20.692 -32.741 1.00 82.56 110 ILE A CA 1
ATOM 877 C C . ILE A 1 110 ? -0.792 -21.442 -31.402 1.00 82.56 110 ILE A C 1
ATOM 879 O O . ILE A 1 110 ? -1.403 -20.972 -30.443 1.00 82.56 110 ILE A O 1
ATOM 883 N N . LEU A 1 111 ? -0.181 -22.626 -31.350 1.00 85.62 111 LEU A N 1
ATOM 884 C CA . LEU A 1 111 ? -0.030 -23.421 -30.127 1.00 85.62 111 LEU A CA 1
ATOM 885 C C . LEU A 1 111 ? 1.210 -22.987 -29.349 1.00 85.62 111 LEU A C 1
ATOM 887 O O . LEU A 1 111 ? 1.133 -22.732 -28.153 1.00 85.62 111 LEU A O 1
ATOM 891 N N . HIS A 1 112 ? 2.343 -22.905 -30.040 1.00 82.12 112 HIS A N 1
ATOM 892 C CA . HIS A 1 112 ? 3.594 -22.397 -29.497 1.00 82.12 112 HIS A CA 1
ATOM 893 C C . HIS A 1 112 ? 4.402 -21.754 -30.619 1.00 82.12 112 HIS A C 1
ATOM 895 O O . HIS A 1 112 ? 4.338 -22.195 -31.769 1.00 82.12 112 HIS A O 1
ATOM 901 N N . THR A 1 113 ? 5.184 -20.746 -30.260 1.00 86.50 113 THR A N 1
ATOM 902 C CA . THR A 1 113 ? 6.214 -20.159 -31.112 1.00 86.50 113 THR A CA 1
ATOM 903 C C . THR A 1 113 ? 7.436 -19.952 -30.243 1.00 86.50 113 THR A C 1
ATOM 905 O O . THR A 1 113 ? 7.347 -19.292 -29.210 1.00 86.50 113 THR A O 1
ATOM 908 N N . SER A 1 114 ? 8.562 -20.510 -30.655 1.00 85.94 114 SER A N 1
ATOM 909 C CA . SER A 1 114 ? 9.857 -20.297 -30.027 1.00 85.94 114 SER A CA 1
ATOM 910 C C . SER A 1 114 ? 10.843 -19.836 -31.087 1.00 85.94 114 SER A C 1
ATOM 912 O O . SER A 1 114 ? 10.928 -20.417 -32.169 1.00 85.94 114 SER A O 1
ATOM 914 N N . ALA A 1 115 ? 11.578 -18.781 -30.768 1.00 87.00 115 ALA A N 1
ATOM 915 C CA . ALA A 1 115 ? 12.685 -18.294 -31.566 1.00 87.00 115 ALA A CA 1
ATOM 916 C C . ALA A 1 115 ? 13.872 -18.112 -30.626 1.00 87.00 115 ALA A C 1
ATOM 918 O O . ALA A 1 115 ? 13.780 -17.350 -29.665 1.00 87.00 115 ALA A O 1
ATOM 919 N N . GLU A 1 116 ? 14.954 -18.826 -30.891 1.00 83.50 116 GLU A N 1
ATOM 920 C CA . GLU A 1 116 ? 16.220 -18.693 -30.186 1.00 83.50 116 GLU A CA 1
ATOM 921 C C . GLU A 1 116 ? 17.246 -18.120 -31.157 1.00 83.50 116 GLU A C 1
ATOM 923 O O . GLU A 1 116 ? 17.382 -18.597 -32.288 1.00 83.50 116 GLU A O 1
ATOM 928 N N . LEU A 1 117 ? 17.903 -17.043 -30.734 1.00 86.25 117 LEU A N 1
ATOM 929 C CA . LEU A 1 117 ? 18.893 -16.325 -31.520 1.00 86.25 117 LEU A CA 1
ATOM 930 C C . LEU A 1 117 ? 20.222 -16.374 -30.771 1.00 86.25 117 LEU A C 1
ATOM 932 O O . LEU A 1 117 ? 20.278 -15.932 -29.623 1.00 86.25 117 LEU A O 1
ATOM 936 N N . ASP A 1 118 ? 21.284 -16.842 -31.424 1.00 81.56 118 ASP A N 1
ATOM 937 C CA . ASP A 1 118 ? 22.641 -16.773 -30.872 1.00 81.56 118 ASP A CA 1
ATOM 938 C C . ASP A 1 118 ? 23.386 -15.543 -31.407 1.00 81.56 118 ASP A C 1
ATOM 940 O O . ASP A 1 118 ? 23.262 -15.193 -32.588 1.00 81.56 118 ASP A O 1
ATOM 944 N N . LYS A 1 119 ? 24.146 -14.880 -30.526 1.00 80.38 119 LYS A N 1
ATOM 945 C CA . LYS A 1 119 ? 24.971 -13.689 -30.823 1.00 80.38 119 LYS A CA 1
ATOM 946 C C . LYS A 1 119 ? 24.253 -12.629 -31.671 1.00 80.38 119 LYS A C 1
ATOM 948 O O . LYS A 1 119 ? 24.766 -12.166 -32.688 1.00 80.38 119 LYS A O 1
ATOM 953 N N . ALA A 1 120 ? 23.038 -12.259 -31.270 1.00 83.81 120 ALA A N 1
ATOM 954 C CA . ALA A 1 120 ? 22.248 -11.281 -32.005 1.00 83.81 120 ALA A CA 1
ATOM 955 C C . ALA A 1 120 ? 22.762 -9.848 -31.805 1.00 83.81 120 ALA A C 1
ATOM 957 O O . ALA A 1 120 ? 22.871 -9.366 -30.681 1.00 83.81 120 ALA A O 1
ATOM 958 N N . GLN A 1 121 ? 23.011 -9.153 -32.910 1.00 79.94 121 GLN A N 1
ATOM 959 C CA . GLN A 1 121 ? 23.331 -7.733 -32.968 1.00 79.94 121 GLN A CA 1
ATOM 960 C C . GLN A 1 121 ? 22.127 -6.969 -33.520 1.00 79.94 121 GLN A C 1
ATOM 962 O O . GLN A 1 121 ? 21.584 -7.319 -34.572 1.00 79.94 121 GLN A O 1
ATOM 967 N N . ILE A 1 122 ? 21.697 -5.924 -32.809 1.00 84.06 122 ILE A N 1
ATOM 968 C CA . ILE A 1 122 ? 20.570 -5.076 -33.209 1.00 84.06 122 ILE A CA 1
ATOM 969 C C . ILE A 1 122 ? 21.085 -3.662 -33.449 1.00 84.06 122 ILE A C 1
ATOM 971 O O . ILE A 1 122 ? 21.583 -3.010 -32.538 1.00 84.06 122 ILE A O 1
ATOM 975 N N . HIS A 1 123 ? 20.964 -3.192 -34.685 1.00 80.50 123 HIS A N 1
ATOM 976 C CA . HIS A 1 123 ? 21.380 -1.859 -35.097 1.00 80.50 123 HIS A CA 1
ATOM 977 C C . HIS A 1 123 ? 20.131 -0.998 -35.273 1.00 80.50 123 HIS A C 1
ATOM 979 O O . HIS A 1 123 ? 19.253 -1.329 -36.074 1.00 80.50 123 HIS A O 1
ATOM 985 N N . LEU A 1 124 ? 20.048 0.100 -34.524 1.00 80.81 124 LEU A N 1
ATOM 986 C CA . LEU A 1 124 ? 19.005 1.113 -34.670 1.00 80.81 124 LEU A CA 1
ATOM 987 C C . LEU A 1 124 ? 19.543 2.247 -35.537 1.00 80.81 124 LEU A C 1
ATOM 989 O O . LEU A 1 124 ? 20.607 2.794 -35.255 1.00 80.81 124 LEU A O 1
ATOM 993 N N . TYR A 1 125 ? 18.804 2.597 -36.585 1.00 79.31 125 TYR A N 1
ATOM 994 C CA . TYR A 1 125 ? 19.167 3.673 -37.496 1.00 79.31 125 TYR A CA 1
ATOM 995 C C . TYR A 1 125 ? 18.200 4.837 -37.307 1.00 79.31 125 TYR A C 1
ATOM 997 O O . TYR A 1 125 ? 16.982 4.658 -37.378 1.00 79.31 125 TYR A O 1
ATOM 1005 N N . GLY A 1 126 ? 18.765 6.017 -37.078 1.00 67.56 126 GLY A N 1
ATOM 1006 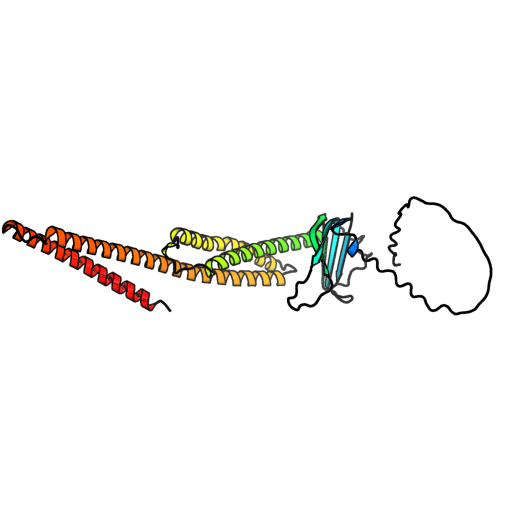C CA . GLY A 1 126 ? 18.084 7.303 -37.120 1.00 67.56 126 GLY A CA 1
ATOM 1007 C C . GLY A 1 126 ? 18.986 8.289 -37.851 1.00 67.56 126 GLY A C 1
ATOM 1008 O O . GLY A 1 126 ? 20.200 8.280 -37.656 1.00 67.56 126 GLY A O 1
ATOM 1009 N N . ASP A 1 127 ? 18.398 9.097 -38.729 1.00 62.44 127 ASP A N 1
ATOM 1010 C CA . ASP A 1 127 ? 19.073 10.183 -39.460 1.00 62.44 127 ASP A CA 1
ATOM 1011 C C . ASP A 1 127 ? 20.135 9.788 -40.512 1.00 62.44 127 ASP A C 1
ATOM 1013 O O . ASP A 1 127 ? 20.721 10.656 -41.155 1.00 62.44 127 ASP A O 1
ATOM 1017 N N . GLN A 1 128 ? 20.342 8.490 -40.770 1.00 59.22 128 GLN A N 1
ATOM 1018 C CA . GLN A 1 128 ? 21.253 7.984 -41.810 1.00 59.22 128 GLN A CA 1
ATOM 1019 C C . GLN A 1 128 ? 20.495 7.204 -42.893 1.00 59.22 128 GLN A C 1
ATOM 1021 O O . GLN A 1 128 ? 19.465 6.577 -42.637 1.00 59.22 128 GLN A O 1
ATOM 1026 N N . ARG A 1 129 ? 20.994 7.251 -44.136 1.00 57.00 129 ARG A N 1
ATOM 1027 C CA . ARG A 1 129 ? 20.409 6.525 -45.278 1.00 57.00 129 ARG A CA 1
ATOM 1028 C C . ARG A 1 129 ? 20.501 5.008 -45.023 1.00 57.00 129 ARG A C 1
ATOM 1030 O O . ARG A 1 129 ? 21.523 4.573 -44.494 1.00 57.00 129 ARG A O 1
ATOM 1037 N N . PRO A 1 130 ? 19.489 4.196 -45.395 1.00 57.25 130 PRO A N 1
ATOM 1038 C CA . PRO A 1 130 ? 19.557 2.744 -45.242 1.00 57.25 130 PRO A CA 1
ATOM 1039 C C . PRO A 1 130 ? 20.845 2.188 -45.872 1.00 57.25 130 PRO A C 1
ATOM 1041 O O . PRO A 1 130 ? 21.080 2.463 -47.053 1.00 57.25 130 PRO A O 1
ATOM 1044 N N . PRO A 1 131 ? 21.672 1.421 -45.131 1.00 57.41 131 PRO A N 1
ATOM 1045 C CA . PRO A 1 131 ? 22.912 0.883 -45.677 1.00 57.41 131 PRO A CA 1
ATOM 1046 C C . PRO A 1 131 ? 22.602 -0.072 -46.830 1.00 57.41 131 PRO A C 1
ATOM 1048 O O . PRO A 1 131 ? 21.694 -0.908 -46.715 1.00 57.41 131 PRO A O 1
ATOM 1051 N N . GLY A 1 132 ? 23.359 0.032 -47.924 1.00 58.34 132 GLY A N 1
ATOM 1052 C CA . GLY A 1 132 ? 23.294 -0.926 -49.025 1.00 58.34 132 GLY A CA 1
ATOM 1053 C C . GLY A 1 132 ? 23.600 -2.342 -48.530 1.00 58.34 132 GLY A C 1
ATOM 1054 O O . GLY A 1 132 ? 24.423 -2.536 -47.641 1.00 58.34 132 GLY A O 1
ATOM 1055 N N . VAL A 1 133 ? 22.930 -3.347 -49.103 1.00 55.31 133 VAL A N 1
ATOM 1056 C CA . VAL A 1 133 ? 23.022 -4.764 -48.683 1.00 55.31 133 VAL A CA 1
ATOM 1057 C C . VAL A 1 133 ? 24.461 -5.319 -48.750 1.00 55.31 133 VAL A C 1
ATOM 1059 O O . VAL A 1 133 ? 24.762 -6.307 -48.089 1.00 55.31 133 VAL A O 1
ATOM 1062 N N . GLU A 1 134 ? 25.356 -4.680 -49.509 1.00 50.00 134 GLU A N 1
ATOM 1063 C CA . GLU A 1 134 ? 26.732 -5.140 -49.752 1.00 50.00 134 GLU A CA 1
ATOM 1064 C C . GLU A 1 134 ? 27.813 -4.443 -48.906 1.00 50.00 134 GLU A C 1
ATOM 1066 O O . GLU A 1 134 ? 28.920 -4.963 -48.814 1.00 50.00 134 GLU A O 1
ATOM 1071 N N . GLU A 1 135 ? 27.527 -3.310 -48.259 1.00 53.00 135 GLU A N 1
ATOM 1072 C CA . GLU A 1 135 ? 28.583 -2.429 -47.718 1.00 53.00 135 GLU A CA 1
ATOM 1073 C C . GLU A 1 135 ? 29.087 -2.840 -46.316 1.00 53.00 135 GLU A C 1
ATOM 1075 O O . GLU A 1 135 ? 30.208 -2.515 -45.932 1.00 53.00 135 GLU A O 1
ATOM 1080 N N . ASP A 1 136 ? 28.314 -3.650 -45.583 1.00 50.59 136 ASP A N 1
ATOM 1081 C CA . ASP A 1 136 ? 28.600 -4.005 -44.181 1.00 50.59 136 ASP A CA 1
ATOM 1082 C C . ASP A 1 136 ? 29.244 -5.389 -43.983 1.00 50.59 136 ASP A C 1
ATOM 1084 O O . ASP A 1 136 ? 29.597 -5.752 -42.862 1.00 50.59 136 ASP A O 1
ATOM 1088 N N . LEU A 1 137 ? 29.448 -6.185 -45.040 1.00 53.38 137 LEU A N 1
ATOM 1089 C CA . LEU A 1 137 ? 30.074 -7.510 -44.898 1.00 53.38 137 LEU A CA 1
ATOM 1090 C C . LEU A 1 137 ? 31.577 -7.452 -44.578 1.00 53.38 137 LEU A C 1
ATOM 1092 O O . LEU A 1 137 ? 32.155 -8.491 -44.263 1.00 53.38 137 LEU A O 1
ATOM 1096 N N . MET A 1 138 ? 32.208 -6.273 -44.652 1.00 50.53 138 MET A N 1
ATOM 1097 C CA . MET A 1 138 ? 33.668 -6.148 -44.579 1.00 50.53 138 MET A CA 1
ATOM 1098 C C . MET A 1 138 ? 34.200 -5.177 -43.511 1.00 50.53 138 MET A C 1
ATOM 1100 O O . MET A 1 138 ? 35.403 -5.183 -43.271 1.00 50.53 138 MET A O 1
ATOM 1104 N N . ASN A 1 139 ? 33.347 -4.406 -42.817 1.00 48.22 139 ASN A N 1
ATOM 1105 C CA . ASN A 1 139 ? 33.809 -3.318 -41.934 1.00 48.22 139 ASN A CA 1
ATOM 1106 C C . ASN A 1 139 ? 33.525 -3.485 -40.425 1.00 48.22 139 ASN A C 1
ATOM 1108 O O . ASN A 1 139 ? 33.888 -2.603 -39.648 1.00 48.22 139 ASN A O 1
ATOM 1112 N N . SER A 1 140 ? 32.957 -4.603 -39.955 1.00 48.91 140 SER A N 1
ATOM 1113 C CA . SER A 1 140 ? 32.775 -4.839 -38.510 1.00 48.91 140 SER A CA 1
ATOM 1114 C C . SER A 1 140 ? 34.070 -5.344 -37.858 1.00 48.91 140 SER A C 1
ATOM 1116 O O . SER A 1 140 ? 34.263 -6.540 -37.636 1.00 48.91 140 SER A O 1
ATOM 1118 N N . SER A 1 141 ? 35.008 -4.443 -37.577 1.00 45.19 141 SER A N 1
ATOM 1119 C CA . SER A 1 141 ? 36.151 -4.734 -36.705 1.00 45.19 141 SER A CA 1
ATOM 1120 C C . SER A 1 141 ? 36.210 -3.745 -35.533 1.00 45.19 141 SER A C 1
ATOM 1122 O O . SER A 1 141 ? 36.953 -2.769 -35.526 1.00 45.19 141 SER A O 1
ATOM 1124 N N . THR A 1 142 ? 35.421 -4.075 -34.505 1.00 50.69 142 THR A N 1
ATOM 1125 C CA . THR A 1 142 ? 35.829 -4.202 -33.086 1.00 50.69 142 THR A CA 1
ATOM 1126 C C . THR A 1 142 ? 35.918 -3.000 -32.132 1.00 50.69 142 THR A C 1
ATOM 1128 O O . THR A 1 142 ? 36.144 -3.251 -30.951 1.00 50.69 142 THR A O 1
ATOM 1131 N N . SER A 1 143 ? 35.655 -1.746 -32.519 1.00 45.75 143 SER A N 1
ATOM 1132 C CA . SER A 1 143 ? 35.765 -0.624 -31.545 1.00 45.75 143 SER A CA 1
ATOM 1133 C C . SER A 1 143 ? 34.467 0.134 -31.242 1.00 45.75 143 SER A C 1
ATOM 1135 O O . SER A 1 143 ? 34.298 0.625 -30.130 1.00 45.75 143 SER A O 1
ATOM 1137 N N . THR A 1 144 ? 33.528 0.217 -32.186 1.00 49.66 144 THR A N 1
ATOM 1138 C CA . THR A 1 144 ? 32.232 0.902 -31.996 1.00 49.66 144 THR A CA 1
ATOM 1139 C C . THR A 1 144 ? 31.155 -0.002 -31.396 1.00 49.66 144 THR A C 1
ATOM 1141 O O . THR A 1 144 ? 30.224 0.482 -30.756 1.00 49.66 144 THR A O 1
ATOM 1144 N N . ASP A 1 145 ? 31.299 -1.318 -31.553 1.00 52.25 145 ASP A N 1
ATOM 1145 C CA . ASP A 1 145 ? 30.293 -2.297 -31.127 1.00 52.25 145 ASP A CA 1
ATOM 1146 C C . ASP A 1 145 ? 30.281 -2.498 -29.607 1.00 52.25 145 ASP A C 1
ATOM 1148 O O . ASP A 1 145 ? 29.227 -2.730 -29.022 1.00 52.25 145 ASP A O 1
ATOM 1152 N N . SER A 1 146 ? 31.428 -2.347 -28.937 1.00 55.28 146 SER A N 1
ATOM 1153 C CA . SER A 1 146 ? 31.538 -2.541 -27.485 1.00 55.28 146 SER A CA 1
ATOM 1154 C C . SER A 1 146 ? 30.848 -1.431 -26.685 1.00 55.28 146 SER A C 1
ATOM 1156 O O . SER A 1 146 ? 30.158 -1.718 -25.709 1.00 55.28 146 SER A O 1
ATOM 1158 N N . ALA A 1 147 ? 30.985 -0.173 -27.117 1.00 57.66 147 ALA A N 1
ATOM 1159 C CA . ALA A 1 147 ? 30.321 0.968 -26.489 1.00 57.66 147 ALA A CA 1
ATOM 1160 C C . ALA A 1 147 ? 28.809 0.977 -26.771 1.00 57.66 147 ALA A C 1
ATOM 1162 O O . ALA A 1 147 ? 28.010 1.233 -25.877 1.00 57.66 147 ALA A O 1
ATOM 1163 N N . ASN A 1 148 ? 28.392 0.636 -27.993 1.00 61.41 148 ASN A N 1
ATOM 1164 C CA . ASN A 1 148 ? 26.969 0.536 -28.323 1.00 61.41 148 ASN A CA 1
ATOM 1165 C C . ASN A 1 148 ? 26.287 -0.637 -27.599 1.00 61.41 148 ASN A C 1
ATOM 1167 O O . ASN A 1 148 ? 25.156 -0.488 -27.136 1.00 61.41 148 ASN A O 1
ATOM 1171 N N . SER A 1 149 ? 26.986 -1.768 -27.438 1.00 67.56 149 SER A N 1
ATOM 1172 C CA . SER A 1 149 ? 26.512 -2.892 -26.622 1.00 67.56 149 SER A CA 1
ATOM 1173 C C . SER A 1 149 ? 26.343 -2.483 -25.160 1.00 67.56 149 SER A C 1
ATOM 1175 O O . SER A 1 149 ? 25.303 -2.761 -24.573 1.00 67.56 149 SER A O 1
ATOM 1177 N N . SER A 1 150 ? 27.307 -1.760 -24.577 1.00 73.81 150 SER A N 1
ATOM 1178 C CA . SER A 1 150 ? 27.235 -1.375 -23.163 1.00 73.81 150 SER A CA 1
ATOM 1179 C C . SER A 1 150 ? 26.109 -0.378 -22.866 1.00 73.81 150 SER A C 1
ATOM 1181 O O . SER A 1 150 ? 25.430 -0.513 -21.845 1.00 73.81 150 SER A O 1
ATOM 1183 N N . PHE A 1 151 ? 25.841 0.576 -23.766 1.00 77.38 151 PHE A N 1
ATOM 1184 C CA . PHE A 1 151 ? 24.680 1.465 -23.654 1.00 77.38 151 PHE A CA 1
ATOM 1185 C C . PHE A 1 151 ? 23.368 0.676 -23.701 1.00 77.38 151 PHE A C 1
ATOM 1187 O O . PHE A 1 151 ? 22.516 0.828 -22.823 1.00 77.38 151 PHE A O 1
ATOM 1194 N N . PHE A 1 152 ? 23.225 -0.225 -24.672 1.00 78.88 152 PHE A N 1
ATOM 1195 C CA . PHE A 1 152 ? 22.030 -1.053 -24.816 1.00 78.88 152 PHE A CA 1
ATOM 1196 C C . PHE A 1 152 ? 21.787 -1.954 -23.596 1.00 78.88 152 PHE A C 1
ATOM 1198 O O . PHE A 1 152 ? 20.663 -2.011 -23.092 1.00 78.88 152 PHE A O 1
ATOM 1205 N N . ASP A 1 153 ? 22.838 -2.577 -23.063 1.00 80.06 153 ASP A N 1
ATOM 1206 C CA . ASP A 1 153 ? 22.765 -3.406 -21.859 1.00 80.06 153 ASP A CA 1
ATOM 1207 C C . ASP A 1 153 ? 22.346 -2.585 -20.632 1.00 80.06 153 ASP A C 1
ATOM 1209 O O . ASP A 1 153 ? 21.478 -3.006 -19.861 1.00 80.06 153 ASP A O 1
ATOM 1213 N N . SER A 1 154 ? 22.900 -1.377 -20.478 1.00 86.12 154 SER A N 1
ATOM 1214 C CA . SER A 1 154 ? 22.551 -0.469 -19.380 1.00 86.12 154 SER A CA 1
ATOM 1215 C C . SER A 1 154 ? 21.092 0.004 -19.449 1.00 86.12 154 SER A C 1
ATOM 1217 O O . SER A 1 154 ? 20.398 0.032 -18.428 1.00 86.12 154 SER A O 1
ATOM 1219 N N . LEU A 1 155 ? 20.595 0.289 -20.659 1.00 86.19 155 LEU A N 1
ATOM 1220 C CA . LEU A 1 155 ? 19.213 0.688 -20.905 1.00 86.19 155 LEU A CA 1
ATOM 1221 C C . LEU A 1 155 ? 18.243 -0.462 -20.631 1.00 86.19 155 LEU A C 1
ATOM 1223 O O . LEU A 1 155 ? 17.233 -0.262 -19.960 1.00 86.19 155 LEU A O 1
ATOM 1227 N N . ILE A 1 156 ? 18.540 -1.670 -21.121 1.00 84.81 156 ILE A N 1
ATOM 1228 C CA . ILE A 1 156 ? 17.713 -2.855 -20.865 1.00 84.81 156 ILE A CA 1
ATOM 1229 C C . ILE A 1 156 ? 17.656 -3.153 -19.371 1.00 84.81 156 ILE A C 1
ATOM 1231 O O . ILE A 1 156 ? 16.576 -3.443 -18.853 1.00 84.81 156 ILE A O 1
ATOM 1235 N N . ALA A 1 157 ? 18.796 -3.094 -18.681 1.00 88.81 157 ALA A N 1
ATOM 1236 C CA . ALA A 1 157 ? 18.855 -3.324 -17.245 1.00 88.81 157 ALA A CA 1
ATOM 1237 C C . ALA A 1 157 ? 17.969 -2.325 -16.489 1.00 88.81 157 ALA A C 1
ATOM 1239 O O . ALA A 1 157 ? 17.141 -2.744 -15.680 1.00 88.81 157 ALA A O 1
ATOM 1240 N N . PHE A 1 158 ? 18.076 -1.030 -16.811 1.00 93.81 158 PHE A N 1
ATOM 1241 C CA . PHE A 1 158 ? 17.233 0.007 -16.218 1.00 93.81 158 PHE A CA 1
ATOM 1242 C C . PHE A 1 158 ? 15.746 -0.204 -16.524 1.00 93.81 158 PHE A C 1
ATOM 1244 O O . PHE A 1 158 ? 14.941 -0.229 -15.600 1.00 93.81 158 PHE A O 1
ATOM 1251 N N . ILE A 1 159 ? 15.361 -0.405 -17.791 1.00 92.06 159 ILE A N 1
ATOM 1252 C CA . ILE A 1 159 ? 13.947 -0.574 -18.168 1.00 92.06 159 ILE A CA 1
ATOM 1253 C C . ILE A 1 159 ? 13.342 -1.796 -17.472 1.00 92.06 159 ILE A C 1
ATOM 1255 O O . ILE A 1 159 ? 12.220 -1.722 -16.975 1.00 92.06 159 ILE A O 1
ATOM 1259 N N . ARG A 1 160 ? 14.073 -2.915 -17.398 1.00 90.12 160 ARG A N 1
ATOM 1260 C CA . ARG A 1 160 ? 13.607 -4.110 -16.680 1.00 90.12 160 ARG A CA 1
ATOM 1261 C C . ARG A 1 160 ? 13.410 -3.827 -15.194 1.00 90.12 160 ARG A C 1
ATOM 1263 O O . ARG A 1 160 ? 12.377 -4.205 -14.652 1.00 90.12 160 ARG A O 1
ATOM 1270 N N . ALA A 1 161 ? 14.364 -3.153 -14.555 1.00 93.69 161 ALA A N 1
ATOM 1271 C CA . ALA A 1 161 ? 14.246 -2.768 -13.153 1.00 93.69 161 ALA A CA 1
ATOM 1272 C C . ALA A 1 161 ? 13.045 -1.829 -12.929 1.00 93.69 161 ALA A C 1
ATOM 1274 O O . ALA A 1 161 ? 12.197 -2.110 -12.089 1.00 93.69 161 ALA A O 1
ATOM 1275 N N . ALA A 1 162 ? 12.898 -0.791 -13.755 1.00 93.00 162 ALA A N 1
ATOM 1276 C CA . ALA A 1 162 ? 11.778 0.145 -13.711 1.00 93.00 162 ALA A CA 1
ATOM 1277 C C . ALA A 1 162 ? 10.418 -0.555 -13.874 1.00 93.00 162 ALA A C 1
ATOM 1279 O O . ALA A 1 162 ? 9.473 -0.273 -13.142 1.00 93.00 162 ALA A O 1
ATOM 1280 N N . GLN A 1 163 ? 10.310 -1.503 -14.809 1.00 91.31 163 GLN A N 1
ATOM 1281 C CA . GLN A 1 163 ? 9.087 -2.280 -15.018 1.00 91.31 163 GLN A CA 1
ATOM 1282 C C . GLN A 1 163 ? 8.753 -3.186 -13.830 1.00 91.31 163 GLN A C 1
ATOM 1284 O O . GLN A 1 163 ? 7.577 -3.328 -13.496 1.00 91.31 163 GLN A O 1
ATOM 1289 N N . LEU A 1 164 ? 9.757 -3.787 -13.186 1.00 94.56 164 LEU A N 1
ATOM 1290 C CA . LEU A 1 164 ? 9.550 -4.587 -11.978 1.00 94.56 164 LEU A CA 1
ATOM 1291 C C . LEU A 1 164 ? 9.045 -3.725 -10.816 1.00 94.56 164 LEU A C 1
ATOM 1293 O O . LEU A 1 164 ? 8.104 -4.137 -10.138 1.00 94.56 164 LEU A O 1
ATOM 1297 N N . GLU A 1 165 ? 9.596 -2.523 -10.637 1.00 94.50 165 GLU A N 1
ATOM 1298 C CA . GLU A 1 165 ? 9.124 -1.569 -9.626 1.00 94.50 165 GLU A CA 1
ATOM 1299 C C . GLU A 1 165 ? 7.684 -1.112 -9.898 1.00 94.50 165 GLU A C 1
ATOM 1301 O O . GLU A 1 165 ? 6.828 -1.163 -9.016 1.00 94.50 165 GLU A O 1
ATOM 1306 N N . LEU A 1 166 ? 7.365 -0.751 -11.144 1.00 93.50 166 LEU A N 1
ATOM 1307 C CA . LEU A 1 166 ? 6.004 -0.371 -11.535 1.00 93.50 166 LEU A CA 1
ATOM 1308 C C . LEU A 1 166 ? 4.999 -1.512 -11.321 1.00 93.50 166 LEU A C 1
ATOM 1310 O O . LEU A 1 166 ? 3.895 -1.287 -10.824 1.00 93.50 166 LEU A O 1
ATOM 1314 N N . LEU A 1 167 ? 5.380 -2.747 -11.660 1.00 94.00 167 LEU A N 1
ATOM 1315 C CA . LEU A 1 167 ? 4.554 -3.928 -11.413 1.00 94.00 167 LEU A CA 1
ATOM 1316 C C . LEU A 1 167 ? 4.341 -4.149 -9.911 1.00 94.00 167 LEU A C 1
ATOM 1318 O O . LEU A 1 167 ? 3.232 -4.485 -9.491 1.00 94.00 167 LEU A O 1
ATOM 1322 N N . TRP A 1 168 ? 5.393 -3.969 -9.108 1.00 94.44 168 TRP A N 1
ATOM 1323 C CA . TRP A 1 168 ? 5.313 -4.082 -7.658 1.00 94.44 168 TRP A CA 1
ATOM 1324 C C . TRP A 1 168 ? 4.299 -3.083 -7.099 1.00 94.44 168 TRP A C 1
ATOM 1326 O O . TRP A 1 168 ? 3.383 -3.516 -6.396 1.00 94.44 168 TRP A O 1
ATOM 1336 N N . ILE A 1 169 ? 4.393 -1.801 -7.478 1.00 93.94 169 ILE A N 1
ATOM 1337 C CA . ILE A 1 169 ? 3.467 -0.742 -7.036 1.00 93.94 169 ILE A CA 1
ATOM 1338 C C . ILE A 1 169 ? 2.033 -1.106 -7.425 1.00 93.94 169 ILE A C 1
ATOM 1340 O O . ILE A 1 169 ? 1.156 -1.167 -6.562 1.00 93.94 169 ILE A O 1
ATOM 1344 N N . HIS A 1 170 ? 1.808 -1.457 -8.693 1.00 92.56 170 HIS A N 1
ATOM 1345 C CA . HIS A 1 170 ? 0.479 -1.787 -9.206 1.00 92.56 170 HIS A CA 1
ATOM 1346 C C . HIS A 1 170 ? -0.184 -2.958 -8.459 1.00 92.56 170 HIS A C 1
ATOM 1348 O O . HIS A 1 170 ? -1.381 -2.945 -8.168 1.00 92.56 170 HIS A O 1
ATOM 1354 N N . GLN A 1 171 ? 0.590 -3.991 -8.113 1.00 92.31 171 GLN A N 1
ATOM 1355 C CA . GLN A 1 171 ? 0.068 -5.120 -7.343 1.00 92.31 171 GLN A CA 1
ATOM 1356 C C . GLN A 1 171 ? -0.405 -4.705 -5.947 1.00 92.31 171 GLN A C 1
ATOM 1358 O O . GLN A 1 171 ? -1.406 -5.242 -5.475 1.00 92.31 171 GLN A O 1
ATOM 1363 N N . ARG A 1 172 ? 0.302 -3.781 -5.283 1.00 90.94 172 ARG A N 1
ATOM 1364 C CA . ARG A 1 172 ? -0.079 -3.316 -3.941 1.00 90.94 172 ARG A CA 1
ATOM 1365 C C . ARG A 1 172 ? -1.265 -2.375 -4.030 1.00 90.94 172 ARG A C 1
ATOM 1367 O O . ARG A 1 172 ? -2.236 -2.606 -3.324 1.00 90.94 172 ARG A O 1
ATOM 1374 N N . GLU A 1 173 ? -1.242 -1.419 -4.955 1.00 92.19 173 GLU A N 1
ATOM 1375 C CA . GLU A 1 173 ? -2.377 -0.535 -5.238 1.00 92.19 173 GLU A CA 1
ATOM 1376 C C . GLU A 1 173 ? -3.684 -1.326 -5.353 1.00 92.19 173 GLU A C 1
ATOM 1378 O O . GLU A 1 173 ? -4.657 -1.040 -4.657 1.00 92.19 173 GLU A O 1
ATOM 1383 N N . LYS A 1 174 ? -3.691 -2.377 -6.180 1.00 91.56 174 LYS A N 1
ATOM 1384 C CA . LYS A 1 174 ? -4.877 -3.211 -6.376 1.00 91.56 174 LYS A CA 1
ATOM 1385 C C . LYS A 1 174 ? -5.385 -3.833 -5.071 1.00 91.56 174 LYS A C 1
ATOM 1387 O O . LYS A 1 174 ? -6.596 -3.907 -4.873 1.00 91.56 174 LYS A O 1
ATOM 1392 N N . LEU A 1 175 ? -4.491 -4.306 -4.203 1.00 87.88 175 LEU A N 1
ATOM 1393 C CA . LEU A 1 175 ? -4.864 -4.895 -2.911 1.00 87.88 175 LEU A C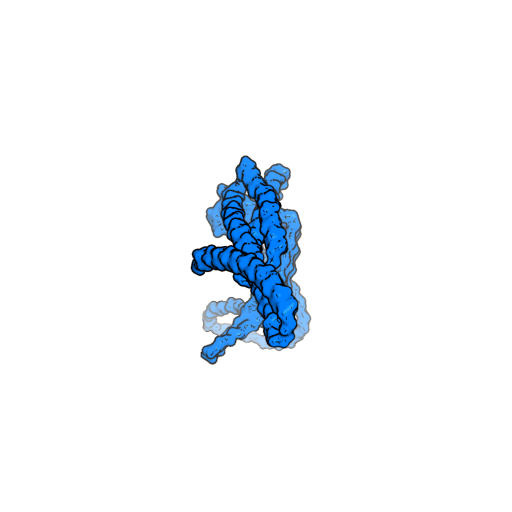A 1
ATOM 1394 C C . LEU A 1 175 ? -5.427 -3.847 -1.949 1.00 87.88 175 LEU A C 1
ATOM 1396 O O . LEU A 1 175 ? -6.407 -4.115 -1.263 1.00 87.88 175 LEU A O 1
ATOM 1400 N N . GLU A 1 176 ? -4.827 -2.662 -1.919 1.00 86.69 176 GLU A N 1
ATOM 1401 C CA . GLU A 1 176 ? -5.226 -1.580 -1.021 1.00 86.69 176 GLU A CA 1
ATOM 1402 C C . GLU A 1 176 ? -6.571 -0.969 -1.406 1.00 86.69 176 GLU A C 1
ATOM 1404 O O . GLU A 1 176 ? -7.459 -0.851 -0.567 1.00 86.69 176 GLU A O 1
ATOM 1409 N N . VAL A 1 177 ? -6.759 -0.659 -2.691 1.00 90.81 177 VAL A N 1
ATOM 1410 C CA . VAL A 1 177 ? -8.000 -0.063 -3.210 1.00 90.81 177 VAL A CA 1
ATOM 1411 C C . VAL A 1 177 ? -9.193 -1.013 -3.060 1.00 90.81 177 VAL A C 1
ATOM 1413 O O . VAL A 1 177 ? -10.330 -0.569 -2.938 1.00 90.81 177 VAL A O 1
ATOM 1416 N N . THR A 1 178 ? -8.953 -2.327 -3.059 1.00 90.38 178 THR A N 1
ATOM 1417 C CA . THR A 1 178 ? -10.017 -3.332 -2.906 1.00 90.38 178 THR A CA 1
ATOM 1418 C C . THR A 1 178 ? -10.250 -3.772 -1.462 1.00 90.38 178 THR A C 1
ATOM 1420 O O . THR A 1 178 ? -11.192 -4.530 -1.216 1.00 90.38 178 THR A O 1
ATOM 1423 N N . ARG A 1 179 ? -9.434 -3.325 -0.493 1.00 90.75 179 ARG A N 1
ATOM 1424 C CA . ARG A 1 179 ? -9.596 -3.744 0.902 1.00 90.75 179 ARG A CA 1
ATOM 1425 C C . ARG A 1 179 ? -10.873 -3.157 1.491 1.00 90.75 179 ARG A C 1
ATOM 1427 O O . ARG A 1 179 ? -11.092 -1.950 1.481 1.00 90.75 179 ARG A O 1
ATOM 1434 N N . ASN A 1 180 ? -11.680 -4.029 2.089 1.00 90.56 180 ASN A N 1
ATOM 1435 C CA . ASN A 1 180 ? -12.832 -3.607 2.865 1.00 90.56 180 ASN A CA 1
ATOM 1436 C C . ASN A 1 180 ? -12.415 -3.235 4.297 1.00 90.56 180 ASN A C 1
ATOM 1438 O O . ASN A 1 180 ? -12.136 -4.115 5.108 1.00 90.56 180 ASN A O 1
ATOM 1442 N N . TRP A 1 181 ? -12.411 -1.940 4.608 1.00 90.62 181 TRP A N 1
ATOM 1443 C CA . TRP A 1 181 ? -12.107 -1.422 5.946 1.00 90.62 181 TRP A CA 1
ATOM 1444 C C . TRP A 1 181 ? -13.271 -1.516 6.945 1.00 90.62 181 TRP A C 1
ATOM 1446 O O . TRP A 1 181 ? -13.064 -1.307 8.135 1.00 90.62 181 TRP A O 1
ATOM 1456 N N . SER A 1 182 ? -14.482 -1.846 6.483 1.00 88.44 182 SER A N 1
ATOM 1457 C CA . SER A 1 182 ? -15.671 -1.946 7.346 1.00 88.44 182 SER A CA 1
ATOM 1458 C C . SER A 1 182 ? -15.821 -3.297 8.057 1.00 88.44 182 SER A C 1
ATOM 1460 O O . SER A 1 182 ? -16.516 -3.384 9.063 1.00 88.44 182 SER A O 1
ATOM 1462 N N . ASP A 1 183 ? -15.168 -4.353 7.563 1.00 89.19 183 ASP A N 1
ATOM 1463 C CA . ASP A 1 183 ? -15.254 -5.705 8.132 1.00 89.19 183 ASP A CA 1
ATOM 1464 C C . ASP A 1 183 ? -14.191 -5.889 9.230 1.00 89.19 183 ASP A C 1
ATOM 1466 O O . ASP A 1 183 ? -13.135 -6.493 9.019 1.00 89.19 183 ASP A O 1
ATOM 1470 N N . LEU A 1 184 ? -14.446 -5.296 10.404 1.00 86.25 184 LEU A N 1
ATOM 1471 C CA . LEU A 1 184 ? -13.514 -5.290 11.540 1.00 86.25 184 LEU A CA 1
ATOM 1472 C C . LEU A 1 184 ? -13.141 -6.699 12.011 1.00 86.25 184 LEU A C 1
ATOM 1474 O O . LEU A 1 184 ? -11.992 -6.924 12.398 1.00 86.25 184 LEU A O 1
ATOM 1478 N N . GLU A 1 185 ? -14.066 -7.655 11.959 1.00 85.75 185 GLU A N 1
ATOM 1479 C CA . GLU A 1 185 ? -13.817 -9.031 12.398 1.00 85.75 185 GLU A CA 1
ATOM 1480 C C . GLU A 1 185 ? -12.742 -9.715 11.548 1.00 85.75 185 GLU A C 1
ATOM 1482 O O . GLU A 1 185 ? -11.884 -10.423 12.077 1.00 85.75 185 GLU A O 1
ATOM 1487 N N . ARG A 1 186 ? -12.731 -9.455 10.235 1.00 87.56 186 ARG A N 1
ATOM 1488 C CA . ARG A 1 186 ? -11.755 -10.042 9.303 1.00 87.56 186 ARG A CA 1
ATOM 1489 C C . ARG A 1 186 ? -10.456 -9.247 9.160 1.00 87.56 186 ARG A C 1
ATOM 1491 O O . ARG A 1 186 ? -9.519 -9.731 8.523 1.00 87.56 186 ARG A O 1
ATOM 1498 N N . LEU A 1 187 ? -10.377 -8.046 9.731 1.00 90.25 187 LEU A N 1
ATOM 1499 C CA . LEU A 1 187 ? -9.185 -7.195 9.682 1.00 90.25 187 LEU A CA 1
ATOM 1500 C C . LEU A 1 187 ? -8.118 -7.650 10.694 1.00 90.25 187 LEU A C 1
ATOM 1502 O O . LEU A 1 187 ? -8.210 -7.375 11.894 1.00 90.25 187 LEU A O 1
ATOM 1506 N N . ASP A 1 188 ? -7.055 -8.286 10.201 1.00 92.50 188 ASP A N 1
ATOM 1507 C CA . ASP A 1 188 ? -5.844 -8.587 10.977 1.00 92.50 188 ASP A CA 1
ATOM 1508 C C . ASP A 1 188 ? -4.952 -7.333 11.083 1.00 92.50 188 ASP A C 1
ATOM 1510 O O . ASP A 1 188 ? -4.089 -7.072 10.240 1.00 92.50 188 ASP A O 1
ATOM 1514 N N . ILE A 1 189 ? -5.196 -6.517 12.114 1.00 91.94 189 ILE A N 1
ATOM 1515 C CA . ILE A 1 189 ? -4.481 -5.248 12.334 1.00 91.94 189 ILE A CA 1
ATOM 1516 C C . ILE A 1 189 ? -2.961 -5.462 12.501 1.00 91.94 189 ILE A C 1
ATOM 1518 O O . ILE A 1 189 ? -2.207 -4.762 11.820 1.00 91.94 189 ILE A O 1
ATOM 1522 N N . PRO A 1 190 ? -2.466 -6.415 13.323 1.00 92.75 190 PRO A N 1
ATOM 1523 C CA . PRO A 1 190 ? -1.028 -6.674 13.438 1.00 92.75 190 PRO A CA 1
ATOM 1524 C C . PRO A 1 190 ? -0.356 -7.062 12.114 1.00 92.75 190 PRO A C 1
ATOM 1526 O O . PRO A 1 190 ? 0.743 -6.586 11.804 1.00 92.75 190 PRO A O 1
ATOM 1529 N N . MET A 1 191 ? -0.995 -7.910 11.302 1.00 93.94 191 MET A N 1
ATOM 1530 C CA . MET A 1 191 ? -0.476 -8.256 9.977 1.00 93.94 191 MET A CA 1
ATOM 1531 C C . MET A 1 191 ? -0.429 -7.023 9.064 1.00 93.94 191 MET A C 1
ATOM 1533 O O . MET A 1 191 ? 0.578 -6.801 8.384 1.00 93.94 191 MET A O 1
ATOM 1537 N N . LEU A 1 192 ? -1.482 -6.203 9.062 1.00 92.88 192 LEU A N 1
ATOM 1538 C CA . LEU A 1 192 ? -1.565 -5.008 8.221 1.00 92.88 192 LEU A CA 1
ATOM 1539 C C . LEU A 1 192 ? -0.560 -3.923 8.624 1.00 92.88 192 LEU A C 1
ATOM 1541 O O . LEU A 1 192 ? 0.030 -3.300 7.743 1.00 92.88 192 LEU A O 1
ATOM 1545 N N . GLN A 1 193 ? -0.282 -3.748 9.919 1.00 92.12 193 GLN A N 1
ATOM 1546 C CA . GLN A 1 193 ? 0.788 -2.863 10.397 1.00 92.12 193 GLN A CA 1
ATOM 1547 C C . GLN A 1 193 ? 2.163 -3.307 9.883 1.00 92.12 193 GLN A C 1
ATOM 1549 O O . GLN A 1 193 ? 2.945 -2.497 9.382 1.00 92.12 193 GLN A O 1
ATOM 1554 N N . ASN A 1 194 ? 2.457 -4.609 9.948 1.00 92.44 194 ASN A N 1
ATOM 1555 C CA . ASN A 1 194 ? 3.698 -5.149 9.392 1.00 92.44 194 ASN A CA 1
ATOM 1556 C C . ASN A 1 194 ? 3.768 -4.969 7.873 1.00 92.44 194 ASN A C 1
ATOM 1558 O O . ASN A 1 194 ? 4.829 -4.668 7.327 1.00 92.44 194 ASN A O 1
ATOM 1562 N N . TYR A 1 195 ? 2.646 -5.150 7.180 1.00 90.50 195 TYR A N 1
ATOM 1563 C CA . TYR A 1 195 ? 2.560 -4.928 5.744 1.00 90.50 195 TYR A CA 1
ATOM 1564 C C . TYR A 1 195 ? 2.795 -3.454 5.367 1.00 90.50 195 TYR A C 1
ATOM 1566 O O . TYR A 1 195 ? 3.598 -3.194 4.472 1.00 90.50 195 TYR A O 1
ATOM 1574 N N . PHE A 1 196 ? 2.188 -2.501 6.080 1.00 90.12 196 PHE A N 1
ATOM 1575 C CA . PHE A 1 196 ? 2.437 -1.066 5.911 1.00 90.12 196 PHE A CA 1
ATOM 1576 C C . PHE A 1 196 ? 3.929 -0.738 6.069 1.00 90.12 196 PHE A C 1
ATOM 1578 O O . PHE A 1 196 ? 4.536 -0.152 5.177 1.00 90.12 196 PHE A O 1
ATOM 1585 N N . LYS A 1 197 ? 4.568 -1.260 7.121 1.00 90.38 197 LYS A N 1
ATOM 1586 C CA . LYS A 1 197 ? 6.012 -1.091 7.344 1.00 90.38 197 LYS A CA 1
ATOM 1587 C C . LYS A 1 197 ? 6.873 -1.634 6.196 1.00 90.38 197 LYS A C 1
ATOM 1589 O O . LYS A 1 197 ? 7.943 -1.105 5.903 1.00 90.38 197 LYS A O 1
ATOM 1594 N N . ARG A 1 198 ? 6.437 -2.701 5.516 1.00 88.38 198 ARG A N 1
ATOM 1595 C CA . ARG A 1 198 ? 7.152 -3.235 4.341 1.00 88.38 198 ARG A CA 1
ATOM 1596 C C . ARG A 1 198 ? 7.093 -2.296 3.139 1.00 88.38 198 ARG A C 1
ATOM 1598 O O . ARG A 1 198 ? 8.028 -2.324 2.347 1.00 88.38 198 ARG A O 1
ATOM 1605 N N . ILE A 1 199 ? 6.027 -1.509 2.996 1.00 88.44 199 ILE A N 1
ATOM 1606 C CA . ILE A 1 199 ? 5.921 -0.490 1.945 1.00 88.44 199 ILE A CA 1
ATOM 1607 C C . ILE A 1 199 ? 6.942 0.620 2.202 1.00 88.44 199 ILE A C 1
ATOM 1609 O O . ILE A 1 199 ? 7.675 0.982 1.288 1.00 88.44 199 ILE A O 1
ATOM 1613 N N . GLU A 1 200 ? 7.056 1.087 3.446 1.00 88.12 200 GLU A N 1
ATOM 1614 C CA . GLU A 1 200 ? 8.036 2.115 3.829 1.00 88.12 200 GLU A CA 1
ATOM 1615 C C . GLU A 1 200 ? 9.476 1.654 3.564 1.00 88.12 200 GLU A C 1
ATOM 1617 O O . GLU A 1 200 ? 10.289 2.381 3.002 1.00 88.12 200 GLU A O 1
ATOM 1622 N N . LEU A 1 201 ? 9.791 0.397 3.888 1.00 91.38 201 LEU A N 1
ATOM 1623 C CA . LEU A 1 201 ? 11.119 -0.174 3.638 1.00 91.38 201 LEU A CA 1
ATOM 1624 C C . LEU A 1 201 ? 11.451 -0.339 2.143 1.00 91.38 201 LEU A C 1
ATOM 1626 O O . LEU A 1 201 ? 12.626 -0.492 1.797 1.00 91.38 201 LEU A O 1
ATOM 1630 N N . HIS A 1 202 ? 10.446 -0.323 1.262 1.00 92.38 202 HIS A N 1
ATOM 1631 C CA . HIS A 1 202 ? 10.626 -0.472 -0.185 1.00 92.38 202 HIS A CA 1
ATOM 1632 C C . HIS A 1 202 ? 11.145 0.809 -0.853 1.00 92.38 202 HIS A C 1
ATOM 1634 O O . HIS A 1 202 ? 11.745 0.735 -1.923 1.00 92.38 202 HIS A O 1
ATOM 1640 N N . GLU A 1 203 ? 11.010 1.967 -0.198 1.00 93.69 203 GLU A N 1
ATOM 1641 C CA . GLU A 1 203 ? 11.464 3.269 -0.711 1.00 93.69 203 GLU A CA 1
ATOM 1642 C C . GLU A 1 203 ? 12.930 3.244 -1.161 1.00 93.69 203 GLU A C 1
ATOM 1644 O O . GLU A 1 203 ? 13.289 3.799 -2.199 1.00 93.69 203 GLU A O 1
ATOM 1649 N N . LYS A 1 204 ? 13.790 2.535 -0.420 1.00 92.56 204 LYS A N 1
ATOM 1650 C CA . LYS A 1 204 ? 15.203 2.399 -0.782 1.00 92.56 204 LYS A CA 1
ATOM 1651 C C . LYS A 1 204 ? 15.390 1.718 -2.144 1.00 92.56 204 LYS A C 1
ATOM 1653 O O . LYS A 1 204 ? 16.199 2.177 -2.939 1.00 92.56 204 LYS A O 1
ATOM 1658 N N . GLN A 1 205 ? 14.644 0.646 -2.408 1.00 92.94 205 GLN A N 1
ATOM 1659 C CA . GLN A 1 205 ? 14.758 -0.135 -3.646 1.00 92.94 205 GLN A CA 1
ATOM 1660 C C . GLN A 1 205 ? 14.265 0.681 -4.844 1.00 92.94 205 GLN A C 1
ATOM 1662 O O . GLN A 1 205 ? 14.940 0.742 -5.870 1.00 92.94 205 GLN A O 1
ATOM 1667 N N . PHE A 1 206 ? 13.151 1.395 -4.667 1.00 95.62 206 PHE A N 1
ATOM 1668 C CA . PHE A 1 206 ? 12.661 2.356 -5.649 1.00 95.62 206 PHE A CA 1
ATOM 1669 C C . PHE A 1 206 ? 13.711 3.436 -5.957 1.00 95.62 206 PHE A C 1
ATOM 1671 O O . PHE A 1 206 ? 14.031 3.682 -7.122 1.00 95.62 206 PHE A O 1
ATOM 1678 N N . ASN A 1 207 ? 14.293 4.040 -4.914 1.00 96.12 207 ASN A N 1
ATOM 1679 C CA . ASN A 1 207 ? 15.303 5.087 -5.053 1.00 96.12 207 ASN A CA 1
ATOM 1680 C C . ASN A 1 207 ? 16.563 4.590 -5.770 1.00 96.12 207 ASN A C 1
ATOM 1682 O O . ASN A 1 207 ? 17.120 5.327 -6.580 1.00 96.12 207 ASN A O 1
ATOM 1686 N N . ASP A 1 208 ? 17.002 3.353 -5.528 1.00 96.56 208 ASP A N 1
ATOM 1687 C CA . ASP A 1 208 ? 18.159 2.767 -6.213 1.00 96.56 208 ASP A CA 1
ATOM 1688 C C . ASP A 1 208 ? 17.929 2.699 -7.739 1.00 96.56 208 ASP A C 1
ATOM 1690 O O . ASP A 1 208 ? 18.776 3.147 -8.519 1.00 96.56 208 ASP A O 1
ATOM 1694 N N . VAL A 1 209 ? 16.754 2.228 -8.178 1.00 96.50 209 VAL A N 1
ATOM 1695 C CA . VAL A 1 209 ? 16.388 2.154 -9.608 1.00 96.50 209 VAL A CA 1
ATOM 1696 C C . VAL A 1 209 ? 16.181 3.546 -10.211 1.00 96.50 209 VAL A C 1
ATOM 1698 O O . VAL A 1 209 ? 16.640 3.824 -11.323 1.00 96.50 209 VAL A O 1
ATOM 1701 N N . HIS A 1 210 ? 15.532 4.452 -9.479 1.00 96.94 210 HIS A N 1
ATOM 1702 C CA . HIS A 1 210 ? 15.322 5.828 -9.925 1.00 96.94 210 HIS A CA 1
ATOM 1703 C C . HIS A 1 210 ? 16.660 6.572 -10.104 1.00 96.94 210 HIS A C 1
ATOM 1705 O O . HIS A 1 210 ? 16.899 7.215 -11.130 1.00 96.94 210 HIS A O 1
ATOM 1711 N N . ASN A 1 211 ? 17.588 6.417 -9.153 1.00 96.69 211 ASN A N 1
ATOM 1712 C CA . ASN A 1 211 ? 18.936 6.983 -9.224 1.00 96.69 211 ASN A CA 1
ATOM 1713 C C . ASN A 1 211 ? 19.759 6.380 -10.369 1.00 96.69 211 ASN A C 1
ATOM 1715 O O . ASN A 1 211 ? 20.518 7.104 -11.016 1.00 96.69 211 ASN A O 1
ATOM 1719 N N . GLN A 1 212 ? 19.588 5.088 -10.669 1.00 95.62 212 GLN A N 1
ATOM 1720 C CA . GLN A 1 212 ? 20.206 4.460 -11.839 1.00 95.62 212 GLN A CA 1
ATOM 1721 C C . GLN A 1 212 ? 19.755 5.136 -13.143 1.00 95.62 212 GLN A C 1
ATOM 1723 O O . GLN A 1 212 ? 20.594 5.464 -13.983 1.00 95.62 212 GLN A O 1
ATOM 1728 N N . GLY A 1 213 ? 18.455 5.399 -13.309 1.00 95.25 213 GLY A N 1
ATOM 1729 C CA . GLY A 1 213 ? 17.949 6.116 -14.484 1.00 95.25 213 GLY A CA 1
ATOM 1730 C C . GLY A 1 213 ? 18.465 7.556 -14.563 1.00 95.25 213 GLY A C 1
ATOM 1731 O O . GLY A 1 213 ? 18.904 7.998 -15.625 1.00 95.25 213 GLY A O 1
ATOM 1732 N N . ALA A 1 214 ? 18.509 8.271 -13.434 1.00 95.19 214 ALA A N 1
ATOM 1733 C CA . ALA A 1 214 ? 19.081 9.618 -13.374 1.00 95.19 214 ALA A CA 1
ATOM 1734 C C . ALA A 1 214 ? 20.577 9.636 -13.747 1.00 95.19 214 ALA A C 1
ATOM 1736 O O . ALA A 1 214 ? 21.038 10.531 -14.459 1.00 95.19 214 ALA A O 1
ATOM 1737 N N . ALA A 1 215 ? 21.341 8.621 -13.328 1.00 95.12 215 ALA A N 1
ATOM 1738 C CA . ALA A 1 215 ? 22.744 8.471 -13.704 1.00 95.12 215 ALA A CA 1
ATOM 1739 C C . ALA A 1 215 ? 22.922 8.277 -15.220 1.00 95.12 215 ALA A C 1
ATOM 1741 O O . ALA A 1 215 ? 23.817 8.891 -15.801 1.00 95.12 215 ALA A O 1
ATOM 1742 N N . LEU A 1 216 ? 22.053 7.497 -15.877 1.00 93.12 216 LEU A N 1
ATOM 1743 C CA . LEU A 1 216 ? 22.079 7.325 -17.337 1.00 93.12 216 LEU A CA 1
ATOM 1744 C C . LEU A 1 216 ? 21.780 8.638 -18.080 1.00 93.12 216 LEU A C 1
ATOM 1746 O O . LEU A 1 216 ? 22.434 8.945 -19.078 1.00 93.12 216 LEU A O 1
ATOM 1750 N N . ILE A 1 217 ? 20.849 9.453 -17.572 1.00 93.75 217 ILE A N 1
ATOM 1751 C CA . ILE A 1 217 ? 20.590 10.796 -18.120 1.00 93.75 217 ILE A CA 1
ATOM 1752 C C . ILE A 1 217 ? 21.832 11.686 -17.980 1.00 93.75 217 ILE A C 1
ATOM 1754 O O . ILE A 1 217 ? 22.250 12.319 -18.951 1.00 93.75 217 ILE A O 1
ATOM 1758 N N . ASN A 1 218 ? 22.475 11.688 -16.808 1.00 92.94 218 ASN A N 1
ATOM 1759 C CA . ASN A 1 218 ? 23.692 12.471 -16.562 1.00 92.94 218 ASN A CA 1
ATOM 1760 C C . ASN A 1 218 ? 24.867 12.042 -17.456 1.00 92.94 218 ASN A C 1
ATOM 1762 O O . ASN A 1 218 ? 25.692 12.872 -17.838 1.00 92.94 218 ASN A O 1
ATOM 1766 N N . GLN A 1 219 ? 24.919 10.765 -17.840 1.00 90.50 219 GLN A N 1
ATOM 1767 C CA . GLN A 1 219 ? 25.888 10.223 -18.797 1.00 90.50 219 GLN A CA 1
ATOM 1768 C C . GLN A 1 219 ? 25.562 10.568 -20.262 1.00 90.50 219 GLN A C 1
ATOM 1770 O O . GLN A 1 219 ? 26.298 10.156 -21.156 1.00 90.50 219 GLN A O 1
ATOM 1775 N N . ARG A 1 220 ? 24.493 11.338 -20.522 1.00 88.81 220 ARG A N 1
ATOM 1776 C CA . ARG A 1 220 ? 24.002 11.693 -21.866 1.00 88.81 220 ARG A CA 1
ATOM 1777 C C . ARG A 1 220 ? 23.720 10.459 -22.723 1.00 88.81 220 ARG A C 1
ATOM 1779 O O . ARG A 1 220 ? 24.091 10.407 -23.895 1.00 88.81 220 ARG A O 1
ATOM 1786 N N . HIS A 1 221 ? 23.064 9.466 -22.125 1.00 83.44 221 HIS A N 1
ATOM 1787 C CA . HIS A 1 221 ? 22.667 8.250 -22.821 1.00 83.44 221 HIS A CA 1
ATOM 1788 C C . HIS A 1 221 ? 21.825 8.582 -24.075 1.00 83.44 221 HIS A C 1
ATOM 1790 O O . HIS A 1 221 ? 20.905 9.401 -23.983 1.00 83.44 221 HIS A O 1
ATOM 1796 N N . PRO A 1 222 ? 22.071 7.940 -25.235 1.00 84.75 222 PRO A N 1
ATOM 1797 C CA . PRO A 1 222 ? 21.386 8.264 -26.495 1.00 84.75 222 PRO A CA 1
ATOM 1798 C C . PRO A 1 222 ? 19.858 8.095 -26.432 1.00 84.75 222 PRO A C 1
ATOM 1800 O O . PRO A 1 222 ? 19.131 8.764 -27.155 1.00 84.75 222 PRO A O 1
ATOM 1803 N N . ALA A 1 223 ? 19.360 7.239 -25.535 1.00 86.62 223 ALA A N 1
ATOM 1804 C CA . ALA A 1 223 ? 17.930 7.039 -25.266 1.00 86.62 223 ALA A CA 1
ATOM 1805 C C . ALA A 1 223 ? 17.376 7.890 -24.096 1.00 86.62 223 ALA A C 1
ATOM 1807 O O . ALA A 1 223 ? 16.455 7.454 -23.405 1.00 86.62 223 ALA A O 1
ATOM 1808 N N . GLY A 1 224 ? 17.948 9.070 -23.834 1.00 89.56 224 GLY A N 1
ATOM 1809 C CA . GLY A 1 224 ? 17.604 9.913 -22.680 1.00 89.56 224 GLY A CA 1
ATOM 1810 C C . GLY A 1 224 ? 16.112 10.239 -22.546 1.00 89.56 224 GLY A C 1
ATOM 1811 O O . GLY A 1 224 ? 15.568 10.119 -21.453 1.00 89.56 224 GLY A O 1
ATOM 1812 N N . GLU A 1 225 ? 15.427 10.549 -23.651 1.00 87.50 225 GLU A N 1
ATOM 1813 C CA . GLU A 1 225 ? 13.987 10.861 -23.642 1.00 87.50 225 GLU A CA 1
ATOM 1814 C C . GLU A 1 225 ? 13.138 9.693 -23.115 1.00 87.50 225 GLU A C 1
ATOM 1816 O O . GLU A 1 225 ? 12.221 9.883 -22.318 1.00 87.50 225 GLU A O 1
ATOM 1821 N N . VAL A 1 226 ? 13.468 8.460 -23.516 1.00 88.50 226 VAL A N 1
ATOM 1822 C CA . VAL A 1 226 ? 12.757 7.255 -23.062 1.00 88.50 226 VAL A CA 1
ATOM 1823 C C . VAL A 1 226 ? 12.978 7.041 -21.568 1.00 88.50 226 VAL A C 1
ATOM 1825 O O . VAL A 1 226 ? 12.033 6.739 -20.840 1.00 88.50 226 VAL A O 1
ATOM 1828 N N . ILE A 1 227 ? 14.218 7.219 -21.103 1.00 92.44 227 ILE A N 1
ATOM 1829 C CA . ILE A 1 227 ? 14.569 7.095 -19.684 1.00 92.44 227 ILE A CA 1
ATOM 1830 C C . ILE A 1 227 ? 13.795 8.131 -18.861 1.00 92.44 227 ILE A C 1
ATOM 1832 O O . ILE A 1 227 ? 13.224 7.783 -17.831 1.00 92.44 227 ILE A O 1
ATOM 1836 N N . GLU A 1 228 ? 13.700 9.374 -19.338 1.00 93.94 228 GLU A N 1
ATOM 1837 C CA . GLU A 1 228 ? 12.961 10.441 -18.660 1.00 93.94 228 GLU A CA 1
ATOM 1838 C C . GLU A 1 228 ? 11.462 10.125 -18.533 1.00 93.94 228 GLU A C 1
ATOM 1840 O O . GLU A 1 228 ? 10.874 10.318 -17.467 1.00 93.94 228 GLU A O 1
ATOM 1845 N N . VAL A 1 229 ? 10.842 9.576 -19.585 1.00 94.12 229 VAL A N 1
ATOM 1846 C CA . VAL A 1 229 ? 9.436 9.136 -19.540 1.00 94.12 229 VAL A CA 1
ATOM 1847 C C . VAL A 1 229 ? 9.229 8.048 -18.483 1.00 94.12 229 VAL A C 1
ATOM 1849 O O . VAL A 1 229 ? 8.254 8.109 -17.725 1.00 94.12 229 VAL A O 1
ATOM 1852 N N . TYR A 1 230 ? 10.140 7.074 -18.390 1.00 93.19 230 TYR A N 1
ATOM 1853 C CA . TYR A 1 230 ? 10.078 6.034 -17.359 1.00 93.19 230 TYR A CA 1
ATOM 1854 C C . TYR A 1 230 ? 10.244 6.611 -15.952 1.00 93.19 230 TYR A C 1
ATOM 1856 O O . TYR A 1 230 ? 9.423 6.305 -15.092 1.00 93.19 230 TYR A O 1
ATOM 1864 N N . LEU A 1 231 ? 11.234 7.481 -15.726 1.00 96.69 231 LEU A N 1
ATOM 1865 C CA . LEU A 1 231 ? 11.448 8.129 -14.427 1.00 96.69 231 LEU A CA 1
ATOM 1866 C C . LEU A 1 231 ? 10.222 8.930 -13.984 1.00 96.69 231 LEU A C 1
ATOM 1868 O O . LEU A 1 231 ? 9.751 8.762 -12.864 1.00 96.69 231 LEU A O 1
ATOM 1872 N N . ARG A 1 232 ? 9.634 9.729 -14.883 1.00 97.50 232 ARG A N 1
ATOM 1873 C CA . ARG A 1 232 ? 8.406 10.484 -14.588 1.00 97.50 232 ARG A CA 1
ATOM 1874 C C . ARG A 1 232 ? 7.237 9.561 -14.246 1.00 97.50 232 ARG A C 1
ATOM 1876 O O . ARG A 1 232 ? 6.485 9.834 -13.317 1.00 97.50 232 ARG A O 1
ATOM 1883 N N . THR A 1 233 ? 7.081 8.467 -14.990 1.00 95.25 233 THR A N 1
ATOM 1884 C CA . THR A 1 233 ? 6.020 7.481 -14.735 1.00 95.25 233 THR A CA 1
ATOM 1885 C C . THR A 1 233 ? 6.213 6.810 -13.378 1.00 95.25 233 THR A C 1
ATOM 1887 O O . THR A 1 233 ? 5.265 6.727 -12.604 1.00 95.25 233 THR A O 1
ATOM 1890 N N . MET A 1 234 ? 7.437 6.380 -13.066 1.00 97.00 234 MET A N 1
ATOM 1891 C CA . MET A 1 234 ? 7.801 5.804 -11.772 1.00 97.00 234 MET A CA 1
ATOM 1892 C C . MET A 1 234 ? 7.531 6.772 -10.623 1.00 97.00 234 MET A C 1
ATOM 1894 O O . MET A 1 234 ? 6.894 6.374 -9.654 1.00 97.00 234 MET A O 1
ATOM 1898 N N . GLN A 1 235 ? 7.947 8.034 -10.752 1.00 97.50 235 GLN A N 1
ATOM 1899 C CA . GLN A 1 235 ? 7.715 9.053 -9.732 1.00 97.50 235 GLN A CA 1
ATOM 1900 C C . GLN A 1 235 ? 6.221 9.261 -9.476 1.00 97.50 235 GLN A C 1
ATOM 1902 O O . GLN A 1 235 ? 5.785 9.185 -8.335 1.00 97.50 235 GLN A O 1
ATOM 1907 N N . ASN A 1 236 ? 5.419 9.420 -10.533 1.00 96.88 236 ASN A N 1
ATOM 1908 C CA . ASN A 1 236 ? 3.971 9.580 -10.392 1.00 96.88 236 ASN A CA 1
ATOM 1909 C C . ASN A 1 236 ? 3.322 8.384 -9.671 1.00 96.88 236 ASN A C 1
ATOM 1911 O O . ASN A 1 236 ? 2.427 8.564 -8.847 1.00 96.88 236 ASN A O 1
ATOM 1915 N N . GLN A 1 237 ? 3.759 7.159 -9.984 1.00 95.06 237 GLN A N 1
ATOM 1916 C CA . GLN A 1 237 ? 3.252 5.945 -9.335 1.00 95.06 237 GLN A CA 1
ATOM 1917 C C . GLN A 1 237 ? 3.712 5.833 -7.877 1.00 95.06 237 GLN A C 1
ATOM 1919 O O . GLN A 1 237 ? 2.955 5.371 -7.025 1.00 95.06 237 GLN A O 1
ATOM 1924 N N . TRP A 1 238 ? 4.923 6.289 -7.566 1.00 95.75 238 TRP A N 1
ATOM 1925 C CA . TRP A 1 238 ? 5.419 6.338 -6.197 1.00 95.75 238 TRP A CA 1
ATOM 1926 C C . TRP A 1 238 ? 4.683 7.383 -5.355 1.00 95.75 238 TRP A C 1
ATOM 1928 O O . TRP A 1 238 ? 4.229 7.071 -4.258 1.00 95.75 238 TRP A O 1
ATOM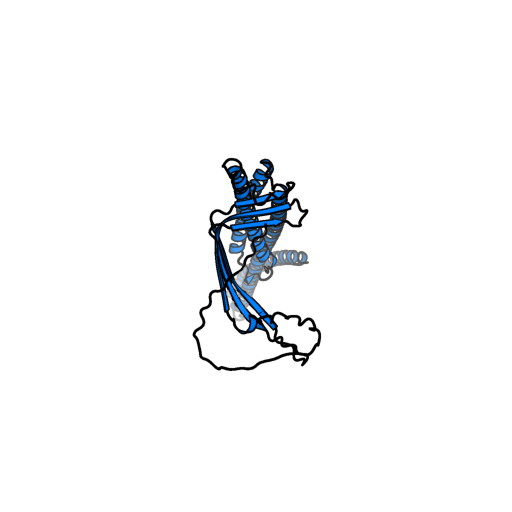 1938 N N . ASP A 1 239 ? 4.460 8.585 -5.889 1.00 96.25 239 ASP A N 1
ATOM 1939 C CA . ASP A 1 239 ? 3.680 9.632 -5.220 1.00 96.25 239 ASP A CA 1
ATOM 1940 C C . ASP A 1 239 ? 2.253 9.153 -4.913 1.00 96.25 239 ASP A C 1
ATOM 1942 O O . ASP A 1 239 ? 1.711 9.408 -3.834 1.00 96.25 239 ASP A O 1
ATOM 1946 N N . TRP A 1 240 ? 1.649 8.403 -5.841 1.00 95.00 240 TRP A N 1
ATOM 1947 C CA . TRP A 1 240 ? 0.369 7.737 -5.612 1.00 95.00 240 TRP A CA 1
ATOM 1948 C C . TRP A 1 240 ? 0.442 6.723 -4.463 1.00 95.00 240 TRP A C 1
ATOM 1950 O O . TRP A 1 240 ? -0.385 6.768 -3.551 1.00 95.00 240 TRP A O 1
ATOM 1960 N N . MET A 1 241 ? 1.464 5.865 -4.451 1.00 93.81 241 MET A N 1
ATOM 1961 C CA . MET A 1 241 ? 1.690 4.889 -3.382 1.00 93.81 241 MET A CA 1
ATOM 1962 C C . MET A 1 241 ? 1.862 5.553 -2.004 1.00 93.81 241 MET A C 1
ATOM 1964 O O . MET A 1 241 ? 1.325 5.058 -1.013 1.00 93.81 241 MET A O 1
ATOM 1968 N N . LEU A 1 242 ? 2.551 6.697 -1.932 1.00 92.56 242 LEU A N 1
ATOM 1969 C CA . LEU A 1 242 ? 2.709 7.479 -0.699 1.00 92.56 242 LEU A CA 1
ATOM 1970 C C . LEU A 1 242 ? 1.393 8.096 -0.211 1.00 92.56 242 LEU A C 1
ATOM 1972 O O . LEU A 1 242 ? 1.184 8.265 0.988 1.00 92.56 242 LEU A O 1
ATOM 1976 N N . ASN A 1 243 ? 0.488 8.465 -1.114 1.00 93.75 243 ASN A N 1
ATOM 1977 C CA . ASN A 1 243 ? -0.838 8.926 -0.705 1.00 93.75 243 ASN A CA 1
ATOM 1978 C C . ASN A 1 243 ? -1.687 7.765 -0.185 1.00 93.75 243 ASN A C 1
ATOM 1980 O O . ASN A 1 243 ? -2.354 7.899 0.839 1.00 93.75 243 ASN A O 1
ATOM 1984 N N . LEU A 1 244 ? -1.594 6.606 -0.835 1.00 92.38 244 LEU A N 1
ATOM 1985 C CA . LEU A 1 244 ? -2.270 5.391 -0.398 1.00 92.38 244 LEU A CA 1
ATOM 1986 C C . LEU A 1 244 ? -1.774 4.920 0.977 1.00 92.38 244 LEU A C 1
ATOM 1988 O O . LEU A 1 244 ? -2.577 4.483 1.801 1.00 92.38 244 LEU A O 1
ATOM 1992 N N . SER A 1 245 ? -0.476 5.064 1.263 1.00 91.62 245 SER A N 1
ATOM 1993 C CA . SER A 1 245 ? 0.093 4.730 2.572 1.00 91.62 245 SER A CA 1
ATOM 1994 C C . SER A 1 245 ? -0.439 5.643 3.686 1.00 91.62 245 SER A C 1
ATOM 1996 O O . SER A 1 245 ? -0.780 5.151 4.758 1.00 91.62 245 SER A O 1
ATOM 1998 N N . LYS A 1 246 ? -0.634 6.943 3.428 1.00 91.75 246 LYS A N 1
ATOM 1999 C CA . LYS A 1 246 ? -1.288 7.857 4.386 1.00 91.75 246 LYS A CA 1
ATOM 2000 C C . LYS A 1 246 ? -2.740 7.462 4.660 1.00 91.75 246 LYS A C 1
ATOM 2002 O O . LYS A 1 246 ? -3.179 7.483 5.807 1.00 91.75 246 LYS A O 1
ATOM 2007 N N . CYS A 1 247 ? -3.490 7.080 3.622 1.00 92.44 247 CYS A N 1
ATOM 2008 C CA . CYS A 1 247 ? -4.852 6.568 3.797 1.00 92.44 247 CYS A CA 1
ATOM 2009 C C . CYS A 1 247 ? -4.858 5.290 4.645 1.00 92.44 247 CYS A C 1
ATOM 2011 O O . CYS A 1 247 ? -5.664 5.166 5.563 1.00 92.44 247 CYS A O 1
ATOM 2013 N N . MET A 1 248 ? -3.928 4.367 4.381 1.00 91.38 248 MET A N 1
ATOM 2014 C CA . MET A 1 248 ? -3.747 3.150 5.174 1.00 91.38 248 MET A CA 1
ATOM 2015 C C . MET A 1 248 ? -3.460 3.464 6.647 1.00 91.38 248 MET A C 1
ATOM 2017 O O . MET A 1 248 ? -4.065 2.849 7.518 1.00 91.38 248 MET A O 1
ATOM 2021 N N . GLU A 1 249 ? -2.556 4.401 6.940 1.00 92.62 249 GLU A N 1
ATOM 2022 C CA . GLU A 1 249 ? -2.244 4.810 8.313 1.00 92.62 249 GLU A CA 1
ATOM 2023 C C . GLU A 1 249 ? -3.498 5.314 9.043 1.00 92.62 249 GLU A C 1
ATOM 2025 O O . GLU A 1 249 ? -3.787 4.871 10.158 1.00 92.62 249 GLU A O 1
ATOM 2030 N N . GLY A 1 250 ? -4.276 6.183 8.386 1.00 93.12 250 GLY A N 1
ATOM 2031 C CA . GLY A 1 250 ? -5.554 6.669 8.905 1.00 93.12 250 GLY A CA 1
ATOM 2032 C C . GLY A 1 250 ? -6.519 5.524 9.203 1.00 93.12 250 GLY A C 1
ATOM 2033 O O . GLY A 1 250 ? -6.963 5.367 10.336 1.00 93.12 250 GLY A O 1
ATOM 2034 N N . HIS A 1 251 ? -6.756 4.650 8.225 1.00 92.75 251 HIS A N 1
ATOM 2035 C CA . HIS A 1 251 ? -7.660 3.520 8.403 1.00 92.75 251 HIS A CA 1
ATOM 2036 C C . HIS A 1 251 ? -7.191 2.514 9.461 1.00 92.75 251 HIS A C 1
ATOM 2038 O O . HIS A 1 251 ? -8.020 1.965 10.182 1.00 92.75 251 HIS A O 1
ATOM 2044 N N . LEU A 1 252 ? -5.883 2.269 9.600 1.00 93.62 252 LEU A N 1
ATOM 2045 C CA . LEU A 1 252 ? -5.342 1.416 10.662 1.00 93.62 252 LEU A CA 1
ATOM 2046 C C . LEU A 1 252 ? -5.601 2.009 12.04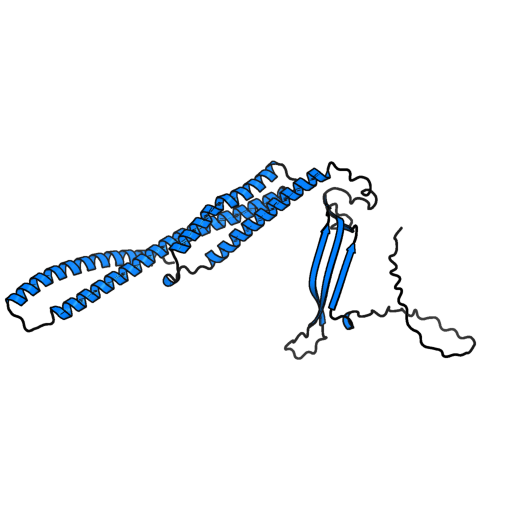3 1.00 93.62 252 LEU A C 1
ATOM 2048 O O . LEU A 1 252 ? -5.984 1.280 12.959 1.00 93.62 252 LEU A O 1
ATOM 2052 N N . ARG A 1 253 ? -5.403 3.321 12.190 1.00 93.31 253 ARG A N 1
ATOM 2053 C CA . ARG A 1 253 ? -5.697 4.038 13.430 1.00 93.31 253 ARG A CA 1
ATOM 2054 C C . ARG A 1 253 ? -7.185 3.967 13.760 1.00 93.31 253 ARG A C 1
ATOM 2056 O O . ARG A 1 253 ? -7.538 3.644 14.892 1.00 93.31 253 ARG A O 1
ATOM 2063 N N . ASP A 1 254 ? -8.044 4.207 12.778 1.00 91.69 254 ASP A N 1
ATOM 2064 C CA . ASP A 1 254 ? -9.493 4.203 12.974 1.00 91.69 254 ASP A CA 1
ATOM 2065 C C . ASP A 1 254 ? -10.007 2.793 13.285 1.00 91.69 254 ASP A C 1
ATOM 2067 O O . ASP A 1 254 ? -10.785 2.614 14.220 1.00 91.69 254 ASP A O 1
ATOM 2071 N N . ALA A 1 255 ? -9.505 1.770 12.587 1.00 92.75 255 ALA A N 1
ATOM 2072 C CA . ALA A 1 255 ? -9.826 0.372 12.863 1.00 92.75 255 ALA A CA 1
ATOM 2073 C C . ALA A 1 255 ? -9.366 -0.059 14.263 1.00 92.75 255 ALA A C 1
ATOM 2075 O O . ALA A 1 255 ? -10.096 -0.767 14.957 1.00 92.75 255 ALA A O 1
ATOM 2076 N N . TYR A 1 256 ? -8.180 0.376 14.702 1.00 92.25 256 TYR A N 1
ATOM 2077 C CA . TYR A 1 256 ? -7.690 0.117 16.057 1.00 92.25 256 TYR A CA 1
ATOM 2078 C C . TYR A 1 256 ? -8.597 0.763 17.110 1.00 92.25 256 TYR A C 1
ATOM 2080 O O . TYR A 1 256 ? -9.031 0.094 18.047 1.00 92.25 256 TYR A O 1
ATOM 2088 N N . ASN A 1 257 ? -8.937 2.041 16.923 1.00 91.38 257 ASN A N 1
ATOM 2089 C CA . ASN A 1 257 ? -9.820 2.777 17.826 1.00 91.38 257 ASN A CA 1
ATOM 2090 C C . ASN A 1 257 ? -11.219 2.154 17.890 1.00 91.38 257 ASN A C 1
ATOM 2092 O O . ASN A 1 257 ? -11.777 2.009 18.977 1.00 91.38 257 ASN A O 1
ATOM 2096 N N . ALA A 1 258 ? -11.764 1.749 16.742 1.00 91.31 258 ALA A N 1
ATOM 2097 C CA . ALA A 1 258 ? -13.069 1.118 16.654 1.00 91.31 258 ALA A CA 1
ATOM 2098 C C . ALA A 1 258 ? -13.084 -0.265 17.326 1.00 91.31 258 ALA A C 1
ATOM 2100 O O . ALA A 1 258 ? -13.999 -0.541 18.097 1.00 91.31 258 ALA A O 1
ATOM 2101 N N . LYS A 1 259 ? -12.053 -1.105 17.130 1.00 91.81 259 LYS A N 1
ATOM 2102 C CA . LYS A 1 259 ? -11.936 -2.383 17.860 1.00 91.81 259 LYS A CA 1
ATOM 2103 C C . LYS A 1 259 ? -11.850 -2.173 19.369 1.00 91.81 259 LYS A C 1
ATOM 2105 O O . LYS A 1 259 ? -12.588 -2.816 20.104 1.00 91.81 259 LYS A O 1
ATOM 2110 N N . ALA A 1 260 ? -11.008 -1.243 19.817 1.00 91.50 260 ALA A N 1
ATOM 2111 C CA . ALA A 1 260 ? -10.875 -0.926 21.237 1.00 91.50 260 ALA A CA 1
ATOM 2112 C C . ALA A 1 260 ? -12.186 -0.388 21.837 1.00 91.50 260 ALA A C 1
ATOM 2114 O O . ALA A 1 260 ? -12.509 -0.677 22.985 1.00 91.50 260 ALA A O 1
ATOM 2115 N N . PHE A 1 261 ? -12.953 0.392 21.070 1.00 92.38 261 PHE A N 1
ATOM 2116 C CA . PHE A 1 261 ? -14.266 0.879 21.488 1.00 92.38 261 PHE A CA 1
ATOM 2117 C C . PHE A 1 261 ? -15.287 -0.254 21.646 1.00 92.38 261 PHE A C 1
ATOM 2119 O O . PHE A 1 261 ? -15.972 -0.301 22.665 1.00 92.38 261 PHE A O 1
ATOM 2126 N N . VAL A 1 262 ? -15.376 -1.161 20.668 1.00 91.00 262 VAL A N 1
ATOM 2127 C CA . VAL A 1 262 ? -16.292 -2.313 20.724 1.00 91.00 262 VAL A CA 1
ATOM 2128 C C . VAL A 1 262 ? -15.941 -3.216 21.903 1.00 91.00 262 VAL A C 1
ATOM 2130 O O . VAL A 1 262 ? -16.815 -3.515 22.708 1.00 91.00 262 VAL A O 1
ATOM 2133 N N . GLU A 1 263 ? -14.661 -3.558 22.068 1.00 93.25 263 GLU A N 1
ATOM 2134 C CA . GLU A 1 263 ? -14.195 -4.381 23.188 1.00 93.25 263 GLU A CA 1
ATOM 2135 C C . GLU A 1 263 ? -14.527 -3.734 24.541 1.00 93.25 263 GLU A C 1
ATOM 2137 O O . GLU A 1 263 ? -15.009 -4.396 25.459 1.00 93.25 263 GLU A O 1
ATOM 2142 N N . GLU A 1 264 ? -14.316 -2.423 24.679 1.00 93.56 264 GLU A N 1
ATOM 2143 C CA . GLU A 1 264 ? -14.653 -1.722 25.915 1.00 93.56 264 GLU A CA 1
ATOM 2144 C C . GLU A 1 264 ? -16.168 -1.672 26.169 1.00 93.56 264 GLU A C 1
ATOM 2146 O O . GLU A 1 264 ? -16.603 -1.821 27.313 1.00 93.56 264 GLU A O 1
ATOM 2151 N N . SER A 1 265 ? -16.972 -1.488 25.120 1.00 93.38 265 SER A N 1
ATOM 2152 C CA . SER A 1 265 ? -18.433 -1.512 25.212 1.00 93.38 265 SER A CA 1
ATOM 2153 C C . SER A 1 265 ? -18.937 -2.876 25.683 1.00 93.38 265 SER A C 1
ATOM 2155 O O . SER A 1 265 ? -19.736 -2.936 26.616 1.00 93.38 265 SER A O 1
ATOM 2157 N N . GLU A 1 266 ? -18.429 -3.960 25.093 1.00 94.56 266 GLU A N 1
ATOM 2158 C CA . GLU A 1 266 ? -18.763 -5.336 25.478 1.00 94.56 266 GLU A CA 1
ATOM 2159 C C . GLU A 1 266 ? -18.365 -5.627 26.932 1.00 94.56 266 GLU A C 1
ATOM 2161 O O . GLU A 1 266 ? -19.141 -6.207 27.692 1.00 94.56 266 GLU A O 1
ATOM 2166 N N . GLN A 1 267 ? -17.183 -5.170 27.364 1.00 95.19 267 GLN A N 1
ATOM 2167 C CA . GLN A 1 267 ? -16.745 -5.315 28.755 1.00 95.19 267 GLN A CA 1
ATOM 2168 C C . GLN A 1 267 ? -17.673 -4.588 29.735 1.00 95.19 267 GLN A C 1
ATOM 2170 O O . GLN A 1 267 ? -18.010 -5.138 30.784 1.00 95.19 267 GLN A O 1
ATOM 2175 N N . VAL A 1 268 ? -18.073 -3.350 29.426 1.00 93.94 268 VAL A N 1
ATOM 2176 C CA . VAL A 1 268 ? -18.969 -2.569 30.294 1.00 93.94 268 VAL A CA 1
ATOM 2177 C C . VAL A 1 268 ? -20.364 -3.190 30.341 1.00 93.94 268 VAL A C 1
ATOM 2179 O O . VAL A 1 268 ? -20.937 -3.294 31.425 1.00 93.94 268 VAL A O 1
ATOM 2182 N N . GLU A 1 269 ? -20.889 -3.653 29.207 1.00 94.06 269 GLU A N 1
ATOM 2183 C CA . GLU A 1 269 ? -22.164 -4.373 29.140 1.00 94.06 269 GLU A CA 1
ATOM 2184 C C . GLU A 1 269 ? -22.128 -5.650 29.989 1.00 94.06 269 GLU A C 1
ATOM 2186 O O . GLU A 1 269 ? -23.006 -5.868 30.826 1.00 94.06 269 GLU A O 1
ATOM 2191 N N . GLN A 1 270 ? -21.064 -6.449 29.862 1.00 96.19 270 GLN A N 1
ATOM 2192 C CA . GLN A 1 270 ? -20.887 -7.660 30.657 1.00 96.19 270 GLN A CA 1
ATOM 2193 C C . GLN A 1 270 ? -20.803 -7.354 32.159 1.00 96.19 270 GLN A C 1
ATOM 2195 O O . GLN A 1 270 ? -21.415 -8.054 32.967 1.00 96.19 270 GLN A O 1
ATOM 2200 N N . GLN A 1 271 ? -20.076 -6.302 32.548 1.00 93.88 271 GLN A N 1
ATOM 2201 C CA . GLN A 1 271 ? -19.995 -5.863 33.943 1.00 93.88 271 GLN A CA 1
ATOM 2202 C C . GLN A 1 271 ? -21.364 -5.433 34.477 1.00 93.88 271 GLN A C 1
ATOM 2204 O O . GLN A 1 271 ? -21.722 -5.806 35.591 1.00 93.88 271 GLN A O 1
ATOM 2209 N N . MET A 1 272 ? -22.153 -4.695 33.693 1.00 92.56 272 MET A N 1
ATOM 2210 C CA . MET A 1 272 ? -23.511 -4.310 34.089 1.00 92.56 272 MET A CA 1
ATOM 2211 C C . MET A 1 272 ? -24.422 -5.512 34.266 1.00 92.56 272 MET A C 1
ATOM 2213 O O . MET A 1 272 ? -25.127 -5.579 35.270 1.00 92.56 272 MET A O 1
ATOM 2217 N N . GLN A 1 273 ? -24.376 -6.469 33.340 1.00 94.69 273 GLN A N 1
ATOM 2218 C CA . GLN A 1 273 ? -25.177 -7.681 33.447 1.00 94.69 273 GLN A CA 1
ATOM 2219 C C . GLN A 1 273 ? -24.816 -8.469 34.712 1.00 94.69 273 GLN A C 1
ATOM 2221 O O . GLN A 1 273 ? -25.702 -8.848 35.468 1.00 94.69 273 GLN A O 1
ATOM 2226 N N . GLN A 1 274 ? -23.522 -8.614 35.015 1.00 93.50 274 GLN A N 1
ATOM 2227 C CA . GLN A 1 274 ? -23.068 -9.255 36.254 1.00 93.50 274 GLN A CA 1
ATOM 2228 C C . GLN A 1 274 ? -23.559 -8.526 37.512 1.00 93.50 274 GLN A C 1
ATOM 2230 O O . GLN A 1 274 ? -23.910 -9.177 38.493 1.00 93.50 274 GLN A O 1
ATOM 2235 N N . GLN A 1 275 ? -23.592 -7.187 37.506 1.00 92.00 275 GLN A N 1
ATOM 2236 C CA . GLN A 1 275 ? -24.126 -6.423 38.638 1.00 92.00 275 GLN A CA 1
ATOM 2237 C C . GLN A 1 275 ? -25.637 -6.585 38.791 1.00 92.00 275 GLN A C 1
ATOM 2239 O O . GLN A 1 275 ? -26.118 -6.677 39.917 1.00 92.00 275 GLN A O 1
ATOM 2244 N N . LEU A 1 276 ? -26.381 -6.635 37.683 1.00 92.31 276 LEU A N 1
ATOM 2245 C CA . LEU A 1 276 ? -27.817 -6.908 37.706 1.00 92.31 276 LEU A CA 1
ATOM 2246 C C . LEU A 1 276 ? -28.100 -8.302 38.273 1.00 92.31 276 LEU A C 1
ATOM 2248 O O . LEU A 1 276 ? -28.912 -8.424 39.187 1.00 92.31 276 LEU A O 1
ATOM 2252 N N . ASP A 1 277 ? -27.382 -9.322 37.799 1.00 92.75 277 ASP A N 1
ATOM 2253 C CA . ASP A 1 277 ? -27.534 -10.703 38.266 1.00 92.75 277 ASP A CA 1
ATOM 2254 C C . ASP A 1 277 ? -27.162 -10.839 39.756 1.00 92.75 277 ASP A C 1
ATOM 2256 O O . ASP A 1 277 ? -27.847 -11.524 40.515 1.00 92.75 277 ASP A O 1
ATOM 2260 N N . HIS A 1 278 ? -26.101 -10.154 40.203 1.00 90.19 278 HIS A N 1
ATOM 2261 C CA . HIS A 1 278 ? -25.702 -10.112 41.613 1.00 90.19 278 HIS A CA 1
ATOM 2262 C C . HIS A 1 278 ? -26.769 -9.442 42.487 1.00 90.19 278 HIS A C 1
ATOM 2264 O O . HIS A 1 278 ? -27.109 -9.958 43.552 1.00 90.19 278 HIS A O 1
ATOM 2270 N N . LEU A 1 279 ? -27.317 -8.307 42.036 1.00 89.62 279 LEU A N 1
ATOM 2271 C CA . LEU A 1 279 ? -28.380 -7.605 42.750 1.00 89.62 279 LEU A CA 1
ATOM 2272 C C . LEU A 1 279 ? -29.637 -8.471 42.887 1.00 89.62 279 LEU A C 1
ATOM 2274 O O . LEU A 1 279 ? -30.217 -8.536 43.970 1.00 89.62 279 LEU A O 1
ATOM 2278 N N . ASP A 1 280 ? -30.027 -9.164 41.819 1.00 89.94 280 ASP A N 1
ATOM 2279 C CA . ASP A 1 280 ? -31.193 -10.045 41.836 1.00 89.94 280 ASP A CA 1
ATOM 2280 C C . ASP A 1 280 ? -30.972 -11.280 42.728 1.00 89.94 280 ASP A C 1
ATOM 2282 O O . ASP A 1 280 ? -31.854 -11.679 43.484 1.00 89.94 280 ASP A O 1
ATOM 2286 N N . HIS A 1 281 ? -29.772 -11.870 42.720 1.00 87.56 281 HIS A N 1
ATOM 2287 C CA . HIS A 1 281 ? -29.492 -13.057 43.532 1.00 87.56 281 HIS A CA 1
ATOM 2288 C C . HIS A 1 281 ? -29.398 -12.766 45.039 1.00 87.56 281 HIS A C 1
ATOM 2290 O O . HIS A 1 281 ? -29.941 -13.519 45.856 1.00 87.56 281 HIS A O 1
ATOM 2296 N N . GLU A 1 282 ? -28.695 -11.694 45.411 1.00 85.00 282 GLU A N 1
ATOM 2297 C CA . GLU A 1 282 ? -28.370 -11.386 46.809 1.00 85.00 282 GLU A CA 1
ATOM 2298 C C . GLU A 1 282 ? -29.467 -10.562 47.503 1.00 85.00 282 GLU A C 1
ATOM 2300 O O . GLU A 1 282 ? -29.671 -10.716 48.708 1.00 85.00 282 GLU A O 1
ATOM 2305 N N . TYR A 1 283 ? -30.216 -9.725 46.769 1.00 82.56 283 TYR A N 1
ATOM 2306 C CA . TYR A 1 283 ? -31.129 -8.740 47.371 1.00 82.56 283 TYR A CA 1
ATOM 2307 C C . TYR A 1 283 ? -32.620 -8.960 47.076 1.00 82.56 283 TYR A C 1
ATOM 2309 O O . TYR A 1 283 ? -33.447 -8.261 47.659 1.00 82.56 283 TYR A O 1
ATOM 2317 N N . SER A 1 284 ? -33.006 -9.952 46.265 1.00 83.31 284 SER A N 1
ATOM 2318 C CA . SER A 1 284 ? -34.427 -10.279 46.020 1.00 83.31 284 SER A CA 1
ATOM 2319 C C . SER A 1 284 ? -35.094 -11.097 47.145 1.00 83.31 284 SER A C 1
ATOM 2321 O O . SER A 1 284 ? -36.258 -11.488 47.029 1.00 83.31 284 SER A O 1
ATOM 2323 N N . ARG A 1 285 ? -34.390 -11.369 48.255 1.00 80.12 285 ARG A N 1
ATOM 2324 C CA . ARG A 1 285 ? -34.925 -12.117 49.409 1.00 80.12 285 ARG A CA 1
ATOM 2325 C C . ARG A 1 285 ? -35.776 -11.221 50.313 1.00 80.12 285 ARG A C 1
ATOM 2327 O O . ARG A 1 285 ? -35.474 -10.050 50.512 1.00 80.12 285 ARG A O 1
ATOM 2334 N N . THR A 1 286 ? -36.841 -11.786 50.882 1.00 79.00 286 THR A N 1
ATOM 2335 C CA . THR A 1 286 ? -37.794 -11.051 51.747 1.00 79.00 286 THR A CA 1
ATOM 2336 C C . THR A 1 286 ? -37.766 -11.510 53.205 1.00 79.00 286 THR A C 1
ATOM 2338 O O . THR A 1 286 ? -38.367 -10.871 54.066 1.00 79.00 286 THR A O 1
ATOM 2341 N N . ASP A 1 287 ? -37.042 -12.588 53.492 1.00 81.06 287 ASP A N 1
ATOM 2342 C CA . ASP A 1 287 ? -36.873 -13.215 54.794 1.00 81.06 287 ASP A CA 1
ATOM 2343 C C . ASP A 1 287 ? -35.429 -13.048 55.291 1.00 81.06 287 ASP A C 1
ATOM 2345 O O . ASP A 1 287 ? -34.525 -13.785 54.909 1.00 81.06 287 ASP A O 1
ATOM 2349 N N . PHE A 1 288 ? -35.199 -12.058 56.153 1.00 84.12 288 PHE A N 1
ATOM 2350 C CA . PHE A 1 288 ? -33.877 -11.780 56.723 1.00 84.12 288 PHE A CA 1
ATOM 2351 C C . PHE A 1 288 ? -33.979 -11.200 58.139 1.00 84.12 288 PHE A C 1
ATOM 2353 O O . PHE A 1 288 ? -35.022 -10.669 58.538 1.00 84.12 288 PHE A O 1
ATOM 2360 N N . SER A 1 289 ? -32.906 -11.331 58.927 1.00 89.25 289 SER A N 1
ATOM 2361 C CA . SER A 1 289 ? -32.823 -10.737 60.266 1.00 89.25 289 SER A CA 1
ATOM 2362 C C . SER A 1 289 ? -32.424 -9.256 60.204 1.00 89.25 289 SER A C 1
ATOM 2364 O O . SER A 1 289 ? -31.937 -8.773 59.187 1.00 89.25 289 SER A O 1
ATOM 2366 N N . LEU A 1 290 ? -32.610 -8.509 61.297 1.00 87.44 290 LEU A N 1
ATOM 2367 C CA . LEU A 1 290 ? -32.225 -7.090 61.347 1.00 87.44 290 LEU A CA 1
ATOM 2368 C C . LEU A 1 290 ? -30.724 -6.881 61.050 1.00 87.44 290 LEU A C 1
ATOM 2370 O O . LEU A 1 290 ? -30.370 -5.941 60.345 1.00 87.44 290 LEU A O 1
ATOM 2374 N N . ASP A 1 291 ? -29.868 -7.770 61.563 1.00 89.44 291 ASP A N 1
ATOM 2375 C CA . ASP A 1 291 ? -28.410 -7.714 61.383 1.00 89.44 291 ASP A CA 1
ATOM 2376 C C . ASP A 1 291 ? -28.017 -7.975 59.917 1.00 89.44 291 ASP A C 1
ATOM 2378 O O . ASP A 1 291 ? -27.242 -7.214 59.336 1.00 89.44 291 ASP A O 1
ATOM 2382 N N . ASP A 1 292 ? -28.656 -8.964 59.273 1.00 86.75 292 ASP A N 1
ATOM 2383 C CA . ASP A 1 292 ? -28.483 -9.237 57.838 1.00 86.75 292 ASP A CA 1
ATOM 2384 C C . ASP A 1 292 ? -28.907 -8.026 56.989 1.00 86.75 292 ASP A C 1
ATOM 2386 O O . ASP A 1 292 ? -28.222 -7.651 56.038 1.00 86.75 292 ASP A O 1
ATOM 2390 N N . GLY A 1 293 ? -30.007 -7.362 57.363 1.00 86.38 293 GLY A N 1
ATOM 2391 C CA . GLY A 1 293 ? -30.489 -6.152 56.696 1.00 86.38 293 GLY A CA 1
ATOM 2392 C C . GLY A 1 293 ? -29.518 -4.969 56.811 1.00 86.38 293 GLY A C 1
ATOM 2393 O O . GLY A 1 293 ? -29.268 -4.277 55.822 1.00 86.38 293 GLY A O 1
ATOM 2394 N N . GLU A 1 294 ? -28.925 -4.743 57.988 1.00 88.31 294 GLU A N 1
ATOM 2395 C CA . GLU A 1 294 ? -27.882 -3.721 58.165 1.00 88.31 294 GLU A CA 1
ATOM 2396 C C . GLU A 1 294 ? -26.622 -4.037 57.348 1.00 88.31 294 GLU A C 1
ATOM 2398 O O . GLU A 1 294 ? -26.018 -3.132 56.762 1.00 88.31 294 GLU A O 1
ATOM 2403 N N . GLN A 1 295 ? -26.232 -5.312 57.263 1.00 88.44 295 GLN A N 1
ATOM 2404 C CA . GLN A 1 295 ? -25.111 -5.744 56.432 1.00 88.44 295 GLN A CA 1
ATOM 2405 C C . GLN A 1 295 ? -25.396 -5.534 54.937 1.00 88.44 295 GLN A C 1
ATOM 2407 O O . GLN A 1 295 ? -24.540 -4.997 54.226 1.00 88.44 295 GLN A O 1
ATOM 2412 N N . MET A 1 296 ? -26.596 -5.889 54.470 1.00 87.25 296 MET A N 1
ATOM 2413 C CA . MET A 1 296 ? -27.032 -5.666 53.090 1.00 87.25 296 MET A CA 1
ATOM 2414 C C . MET A 1 296 ? -27.001 -4.179 52.724 1.00 87.25 296 MET A C 1
ATOM 2416 O O . MET A 1 296 ? -26.507 -3.836 51.653 1.00 87.25 296 MET A O 1
ATOM 2420 N N . LEU A 1 297 ? -27.439 -3.279 53.613 1.00 88.00 297 LEU A N 1
ATOM 2421 C CA . LEU A 1 297 ? -27.367 -1.830 53.378 1.00 88.00 297 LEU A CA 1
ATOM 2422 C C . LEU A 1 297 ? -25.926 -1.339 53.176 1.00 88.00 297 LEU A C 1
ATOM 2424 O O . LEU A 1 297 ? -25.666 -0.587 52.239 1.00 88.00 297 LEU A O 1
ATOM 2428 N N . ARG A 1 298 ? -24.970 -1.807 53.993 1.00 88.94 298 ARG A N 1
ATOM 2429 C CA . ARG A 1 298 ? -23.548 -1.445 53.825 1.00 88.94 298 ARG A CA 1
ATOM 2430 C C . ARG A 1 298 ? -22.970 -1.954 52.505 1.00 88.94 298 ARG A C 1
ATOM 2432 O O . ARG A 1 298 ? -22.141 -1.280 51.901 1.00 88.94 298 ARG A O 1
ATOM 2439 N N . GLN A 1 299 ? -23.381 -3.141 52.064 1.00 89.88 299 GLN A N 1
ATOM 2440 C CA . GLN A 1 299 ? -22.962 -3.689 50.772 1.00 89.88 299 GLN A CA 1
ATOM 2441 C C . GLN A 1 299 ? -23.625 -2.954 49.597 1.00 89.88 299 GLN A C 1
ATOM 2443 O O . GLN A 1 299 ? -22.985 -2.730 48.576 1.00 89.88 299 GLN A O 1
ATOM 2448 N N . LEU A 1 300 ? -24.875 -2.507 49.735 1.00 89.69 300 LEU A N 1
ATOM 2449 C CA . LEU A 1 300 ? -25.538 -1.700 48.707 1.00 89.69 300 LEU A CA 1
ATOM 2450 C C . LEU A 1 300 ? -24.858 -0.342 48.503 1.00 89.69 300 LEU A C 1
ATOM 2452 O O . LEU A 1 300 ? -24.817 0.138 47.371 1.00 89.69 300 LEU A O 1
ATOM 2456 N N . ASP A 1 301 ? -24.283 0.257 49.548 1.00 90.00 301 ASP A N 1
ATOM 2457 C CA . ASP A 1 301 ? -23.489 1.482 49.403 1.00 90.00 301 ASP A CA 1
ATOM 2458 C C . ASP A 1 301 ? -22.248 1.261 48.520 1.00 90.00 301 ASP A C 1
ATOM 2460 O O . ASP A 1 301 ? -21.976 2.075 47.634 1.00 90.00 301 ASP A O 1
ATOM 2464 N N . SER A 1 302 ? -21.536 0.137 48.676 1.00 89.38 302 SER A N 1
ATOM 2465 C CA . SER A 1 302 ? -20.383 -0.174 47.817 1.00 89.38 302 SER A CA 1
ATOM 2466 C C . SER A 1 302 ? -20.798 -0.519 46.383 1.00 89.38 302 SER A C 1
ATOM 2468 O O . SER A 1 302 ? -20.150 -0.081 45.429 1.00 89.38 302 SER A O 1
ATOM 2470 N N . VAL A 1 303 ? -21.921 -1.225 46.201 1.00 89.12 303 VAL A N 1
ATOM 2471 C CA . VAL A 1 303 ? -22.503 -1.476 44.871 1.00 89.12 303 VAL A CA 1
ATOM 2472 C C . VAL A 1 303 ? -22.909 -0.159 44.201 1.00 89.12 303 VAL A C 1
ATOM 2474 O O . VAL A 1 303 ? -22.655 0.034 43.011 1.00 89.12 303 VAL A O 1
ATOM 2477 N N . ARG A 1 304 ? -23.473 0.796 44.952 1.00 91.75 304 ARG A N 1
ATOM 2478 C CA . ARG A 1 304 ? -23.814 2.131 44.440 1.00 91.75 304 ARG A CA 1
ATOM 2479 C C . ARG A 1 304 ? -22.582 2.865 43.919 1.00 91.75 304 ARG A C 1
ATOM 2481 O O . ARG A 1 304 ? -22.641 3.439 42.832 1.00 91.75 304 ARG A O 1
ATOM 2488 N N . GLU A 1 305 ? -21.482 2.863 44.669 1.00 93.31 305 GLU A N 1
ATOM 2489 C CA . GLU A 1 305 ? -20.218 3.470 44.232 1.00 93.31 305 GLU A CA 1
ATOM 2490 C C . GLU A 1 305 ? -19.682 2.807 42.956 1.00 93.31 305 GLU A C 1
ATOM 2492 O O . GLU A 1 305 ? -19.250 3.499 42.032 1.00 93.31 305 GLU A O 1
ATOM 2497 N N . TYR A 1 306 ? -19.770 1.480 42.858 1.00 92.38 306 TYR A N 1
ATOM 2498 C CA . TYR A 1 306 ? -19.360 0.751 41.659 1.00 92.38 306 TYR A CA 1
ATOM 2499 C C . TYR A 1 306 ? -20.222 1.100 40.432 1.00 92.38 306 TYR A C 1
ATOM 2501 O O . TYR A 1 306 ? -19.689 1.393 39.360 1.00 92.38 306 TYR A O 1
ATOM 2509 N N . ILE A 1 307 ? -21.549 1.179 40.586 1.00 92.12 307 ILE A N 1
ATOM 2510 C CA . ILE A 1 307 ? -22.461 1.619 39.514 1.00 92.12 307 ILE A CA 1
ATOM 2511 C C . ILE A 1 307 ? -22.143 3.055 39.074 1.00 92.12 307 ILE A C 1
ATOM 2513 O O . ILE A 1 307 ? -22.186 3.358 37.881 1.00 92.12 307 ILE A O 1
ATOM 2517 N N . GLN A 1 308 ? -21.777 3.946 40.002 1.00 93.75 308 GLN A N 1
ATOM 2518 C CA . GLN A 1 308 ? -21.351 5.307 39.655 1.00 93.75 308 GLN A CA 1
ATOM 2519 C C . GLN A 1 308 ? -20.075 5.314 38.797 1.00 93.75 308 GLN A C 1
ATOM 2521 O O . GLN A 1 308 ? -19.983 6.099 37.850 1.00 93.75 308 GLN A O 1
ATOM 2526 N N . GLN A 1 309 ? -19.117 4.422 39.068 1.00 93.81 309 GLN A N 1
ATOM 2527 C CA . GLN A 1 309 ? -17.916 4.265 38.238 1.00 93.81 309 GLN A CA 1
ATOM 2528 C C . GLN A 1 309 ? -18.258 3.737 36.838 1.00 93.81 309 GLN A C 1
ATOM 2530 O O . GLN A 1 309 ? -17.778 4.280 35.840 1.00 93.81 309 GLN A O 1
ATOM 2535 N N . LEU A 1 310 ? -19.132 2.729 36.749 1.00 92.81 310 LEU A N 1
ATOM 2536 C CA . LEU A 1 310 ? -19.629 2.214 35.470 1.00 92.81 310 LEU A CA 1
ATOM 2537 C C . LEU A 1 310 ? -20.351 3.300 34.660 1.00 92.81 310 LEU A C 1
ATOM 2539 O O . LEU A 1 310 ? -20.135 3.423 33.454 1.00 92.81 310 LEU A O 1
ATOM 2543 N N . HIS A 1 311 ? -21.156 4.134 35.319 1.00 92.88 311 HIS A N 1
ATOM 2544 C CA . HIS A 1 311 ? -21.825 5.264 34.682 1.00 92.88 311 HIS A CA 1
ATOM 2545 C C . HIS A 1 311 ? -20.826 6.281 34.111 1.00 92.88 311 HIS A C 1
ATOM 2547 O O . HIS A 1 311 ? -20.972 6.705 32.966 1.00 92.88 311 HIS A O 1
ATOM 2553 N N . ALA A 1 312 ? -19.776 6.637 34.858 1.00 94.00 312 ALA A N 1
ATOM 2554 C CA . ALA A 1 312 ? -18.727 7.529 34.361 1.00 94.00 312 ALA A CA 1
ATOM 2555 C C . ALA A 1 312 ? -18.017 6.953 33.120 1.00 94.00 312 ALA A C 1
ATOM 2557 O O . ALA A 1 312 ? -17.756 7.680 32.157 1.00 94.00 312 ALA A O 1
ATOM 2558 N N . ARG A 1 313 ? -17.762 5.639 33.105 1.00 93.38 313 ARG A N 1
ATOM 2559 C CA . ARG A 1 313 ? -17.166 4.943 31.956 1.00 93.38 313 ARG A CA 1
ATOM 2560 C C . ARG A 1 313 ? -18.100 4.932 30.742 1.00 93.38 313 ARG A C 1
ATOM 2562 O O . ARG A 1 313 ? -17.652 5.243 29.641 1.00 93.38 313 ARG A O 1
ATOM 2569 N N . LEU A 1 314 ? -19.401 4.696 30.934 1.00 92.25 314 LEU A N 1
ATOM 2570 C CA . LEU A 1 314 ? -20.402 4.828 29.866 1.00 92.25 314 LEU A CA 1
ATOM 2571 C C . LEU A 1 314 ? -20.478 6.237 29.289 1.00 92.25 314 LEU A C 1
ATOM 2573 O O . LEU A 1 314 ? -20.636 6.385 28.080 1.00 92.25 314 LEU A O 1
ATOM 2577 N N . LEU A 1 315 ? -20.390 7.273 30.124 1.00 92.50 315 LEU A N 1
ATOM 2578 C CA . LEU A 1 315 ? -20.394 8.653 29.641 1.00 92.50 315 LEU A CA 1
ATOM 2579 C C . LEU A 1 315 ? -19.183 8.917 28.742 1.00 92.50 315 LEU A C 1
ATOM 2581 O O . LEU A 1 315 ? -19.345 9.483 27.663 1.00 92.50 315 LEU A O 1
ATOM 2585 N N . SER A 1 316 ? -17.999 8.442 29.141 1.00 92.25 316 SER A N 1
ATOM 2586 C CA . SER A 1 316 ? -16.789 8.531 28.315 1.00 92.25 316 SER A CA 1
ATOM 2587 C C . SER A 1 316 ? -16.923 7.757 26.997 1.00 92.25 316 SER A C 1
ATOM 2589 O O . SER A 1 316 ? -16.579 8.285 25.939 1.00 92.25 316 SER A O 1
ATOM 2591 N N . LEU A 1 317 ? -17.477 6.540 27.032 1.00 91.56 317 LEU A N 1
ATOM 2592 C CA . LEU A 1 317 ? -17.766 5.759 25.826 1.00 91.56 317 LEU A CA 1
ATOM 2593 C C . LEU A 1 317 ? -18.780 6.463 24.920 1.00 91.56 317 LEU A C 1
ATOM 2595 O O . LEU A 1 317 ? -18.577 6.550 23.715 1.00 91.56 317 LEU A O 1
ATOM 2599 N N . THR A 1 318 ? -19.845 7.022 25.486 1.00 91.56 318 THR A N 1
ATOM 2600 C CA . THR A 1 318 ? -20.879 7.736 24.726 1.00 91.56 318 THR A CA 1
ATOM 2601 C C . THR A 1 318 ? -20.305 8.970 24.033 1.00 91.56 318 THR A C 1
ATOM 2603 O O . THR A 1 318 ? -20.650 9.251 22.886 1.00 91.56 318 THR A O 1
ATOM 2606 N N . ASP A 1 319 ? -19.417 9.701 24.708 1.00 89.81 319 ASP A N 1
ATOM 2607 C CA . ASP A 1 319 ? -18.727 10.853 24.129 1.00 89.81 319 ASP A CA 1
ATOM 2608 C C . ASP A 1 319 ? -17.835 10.436 22.948 1.00 89.81 319 ASP A C 1
ATOM 2610 O O . ASP A 1 319 ? -17.967 10.969 21.845 1.00 89.81 319 ASP A O 1
ATOM 2614 N N . ARG A 1 320 ? -17.032 9.378 23.122 1.00 87.38 320 ARG A N 1
ATOM 2615 C CA . ARG A 1 320 ? -16.212 8.793 22.045 1.00 87.38 320 ARG A CA 1
ATOM 2616 C C . ARG A 1 320 ? -17.052 8.279 20.872 1.00 87.38 320 ARG A C 1
ATOM 2618 O O . ARG A 1 320 ? -16.698 8.507 19.718 1.00 87.38 320 ARG A O 1
ATOM 2625 N N . GLY A 1 321 ? -18.182 7.631 21.148 1.00 82.00 321 GLY A N 1
ATOM 2626 C CA . GLY A 1 321 ? -19.107 7.139 20.124 1.00 82.00 321 GLY A CA 1
ATOM 2627 C C . GLY A 1 321 ? -19.758 8.265 19.312 1.00 82.00 321 GLY A C 1
ATOM 2628 O O . GLY A 1 321 ? -19.966 8.121 18.105 1.00 82.00 321 GLY A O 1
ATOM 2629 N N . ARG A 1 322 ? -20.022 9.423 19.935 1.00 77.81 322 ARG A N 1
ATOM 2630 C CA . ARG A 1 322 ? -20.512 10.613 19.222 1.00 77.81 322 ARG A CA 1
ATOM 2631 C C . ARG A 1 322 ? -19.479 11.170 18.253 1.00 77.81 322 ARG A C 1
ATOM 2633 O O . ARG A 1 322 ? -19.851 11.491 17.130 1.00 77.81 322 ARG A O 1
ATOM 2640 N N . VAL A 1 323 ? -18.208 11.244 18.650 1.00 67.38 323 VAL A N 1
ATOM 2641 C CA . VAL A 1 323 ? -17.122 11.717 17.771 1.00 67.38 323 VAL A CA 1
ATOM 2642 C C . VAL A 1 323 ? -17.007 10.831 16.524 1.00 67.38 323 VAL A C 1
ATOM 2644 O O . VAL A 1 323 ? -16.989 11.345 15.410 1.00 67.38 323 VAL A O 1
ATOM 2647 N N . HIS A 1 324 ? -17.077 9.507 16.686 1.00 58.84 324 HIS A N 1
ATOM 2648 C CA . HIS A 1 324 ? -17.060 8.567 15.558 1.00 58.84 324 HIS A CA 1
ATOM 2649 C C . HIS A 1 324 ? -18.287 8.659 14.631 1.00 58.84 324 HIS A C 1
ATOM 2651 O O . HIS A 1 324 ? -18.188 8.299 13.461 1.00 58.84 324 HIS A O 1
ATOM 2657 N N . SER A 1 325 ? -19.429 9.156 15.117 1.00 56.25 325 SER A N 1
ATOM 2658 C CA . SER A 1 325 ? -20.654 9.306 14.312 1.00 56.25 325 SER A CA 1
ATOM 2659 C C . SER A 1 325 ? -20.658 10.568 13.438 1.00 56.25 325 SER A C 1
ATOM 2661 O O . SER A 1 325 ? -21.442 10.655 12.499 1.00 56.25 325 SER A O 1
ATOM 2663 N N . VAL A 1 326 ? -19.817 11.562 13.751 1.00 52.25 326 VAL A N 1
ATOM 2664 C CA . VAL A 1 326 ? -19.745 12.849 13.029 1.00 52.25 326 VAL A CA 1
ATOM 2665 C C . VAL A 1 326 ? -18.703 12.814 11.900 1.00 52.25 326 VAL A C 1
ATOM 2667 O O . VAL A 1 326 ? -18.800 13.590 10.954 1.00 52.25 326 VAL A O 1
ATOM 2670 N N . GLU A 1 327 ? -17.738 11.892 11.954 1.00 45.03 327 GLU A N 1
ATOM 2671 C CA . GLU A 1 327 ? -16.671 11.749 10.949 1.00 45.03 327 GLU A CA 1
ATOM 2672 C C . GLU A 1 327 ? -16.973 10.728 9.831 1.00 45.03 327 GLU A C 1
ATOM 2674 O O . GLU A 1 327 ? -16.142 10.540 8.943 1.00 45.03 327 GLU A O 1
ATOM 2679 N N . GLN A 1 328 ? -18.151 10.090 9.820 1.00 34.34 328 GLN A N 1
ATOM 2680 C CA . GLN A 1 328 ? -18.589 9.250 8.696 1.00 34.34 328 GLN A CA 1
ATOM 2681 C C . GLN A 1 328 ? -19.329 10.099 7.639 1.00 34.34 328 GLN A C 1
ATOM 2683 O O . GLN A 1 328 ? -20.360 10.685 7.977 1.00 34.34 328 GLN A O 1
ATOM 2688 N N . PRO A 1 329 ? -18.821 10.208 6.392 1.00 37.19 329 PRO A N 1
ATOM 2689 C CA . PRO A 1 329 ? -19.486 10.930 5.303 1.00 37.19 329 PRO A CA 1
ATOM 2690 C C . PRO A 1 329 ? -20.711 10.209 4.727 1.00 37.19 329 PRO A C 1
ATOM 2692 O O . PRO A 1 329 ? -20.735 8.955 4.734 1.00 37.19 329 PRO A O 1
#

Foldseek 3Di:
DDDDPDPDDDDDDDDDDDDDDDDDDDDDDDDDDPPPPPPPPPPPLPPDQKDKDWDKDQKDKDWDAPDPPGQWTKMKIFRIKTKIWMKGWDWDDDDDPPPDDDDTDIDIDTPDIDIDTHPMDMDTGHPDDPDDPPPPPPPPDDDPRVVVVVLVVLVVVLVVLLVVLLVVLVVVVVVLVPDDLVPLVPDPLVVLVVVLVVLVVCVVSLVVSLVSLVVCVVVVRVCNVVSVVSSVVSVVSVVVSVVSSVVSVVSSVVSVVVVVLVVLVVVLVVVVVVLVVVCCVQPVDDDDDPVSVVVVVVVVVVSVVVVVVSVVSVVVSVVVVVVVVVPDD